Protein AF-A0A5J5INI6-F1 (afdb_monomer_lite)

Organism: NCBI:txid2607284

Radius of gyration: 25.98 Å; chains: 1; bounding box: 74×27×112 Å

Structure (mmCIF, N/CA/C/O backbone):
data_AF-A0A5J5INI6-F1
#
_entry.id   AF-A0A5J5INI6-F1
#
loop_
_atom_site.group_PDB
_atom_site.id
_atom_site.type_symbol
_atom_site.label_atom_id
_atom_site.label_alt_id
_atom_site.label_comp_id
_atom_site.label_asym_id
_atom_site.label_entity_id
_atom_site.label_seq_id
_atom_site.pdbx_PDB_ins_code
_atom_site.Cartn_x
_atom_site.Cartn_y
_atom_site.Cartn_z
_atom_site.occupancy
_atom_site.B_iso_or_equiv
_atom_site.auth_seq_id
_atom_site.auth_comp_id
_atom_site.auth_asym_id
_atom_site.auth_atom_id
_atom_site.pdbx_PDB_model_num
ATOM 1 N N . MET A 1 1 ? 48.585 -10.647 -71.353 1.00 43.38 1 MET A N 1
ATOM 2 C CA . MET A 1 1 ? 47.225 -10.686 -70.768 1.00 43.38 1 MET A CA 1
ATOM 3 C C . MET A 1 1 ? 47.358 -11.011 -69.286 1.00 43.38 1 MET A C 1
ATOM 5 O O . MET A 1 1 ? 47.590 -12.160 -68.942 1.00 43.38 1 MET A O 1
ATOM 9 N N . SER A 1 2 ? 47.333 -9.988 -68.429 1.00 44.91 2 SER A N 1
ATOM 10 C CA . SER A 1 2 ? 47.482 -10.118 -66.972 1.00 44.91 2 SER A CA 1
ATOM 11 C C . SER A 1 2 ? 46.097 -10.029 -66.333 1.00 44.91 2 SER A C 1
ATOM 13 O O . SER A 1 2 ? 45.380 -9.061 -66.582 1.00 44.91 2 SER A O 1
ATOM 15 N N . LYS A 1 3 ? 45.690 -11.055 -65.577 1.00 48.00 3 LYS A N 1
ATOM 16 C CA . LYS A 1 3 ? 44.430 -11.043 -64.820 1.00 48.00 3 LYS A CA 1
ATOM 17 C C . LYS A 1 3 ? 44.640 -10.271 -63.509 1.00 48.00 3 LYS A C 1
ATOM 19 O O . LYS A 1 3 ? 45.616 -10.562 -62.817 1.00 48.00 3 LYS A O 1
ATOM 24 N N . PRO A 1 4 ? 43.752 -9.339 -63.129 1.00 50.41 4 PRO A N 1
ATOM 25 C CA . PRO A 1 4 ? 43.842 -8.687 -61.830 1.00 50.41 4 PRO A CA 1
ATOM 26 C C . PRO A 1 4 ? 43.449 -9.662 -60.707 1.00 50.41 4 PRO A C 1
ATOM 28 O O . PRO A 1 4 ? 42.444 -10.368 -60.800 1.00 50.41 4 PRO A O 1
ATOM 31 N N . LYS A 1 5 ? 44.265 -9.697 -59.647 1.00 55.72 5 LYS A N 1
ATOM 32 C CA . LYS A 1 5 ? 43.942 -10.319 -58.355 1.00 55.72 5 LYS A CA 1
ATOM 33 C C . LYS A 1 5 ? 42.900 -9.452 -57.648 1.00 55.72 5 LYS A C 1
ATOM 35 O O . LYS A 1 5 ? 43.164 -8.281 -57.388 1.00 55.72 5 LYS A O 1
ATOM 40 N N . TYR A 1 6 ? 41.751 -10.031 -57.317 1.00 46.12 6 TYR A N 1
ATOM 41 C CA . TYR A 1 6 ? 40.803 -9.424 -56.390 1.00 46.12 6 TYR A CA 1
ATOM 42 C C . TYR A 1 6 ? 41.359 -9.559 -54.968 1.00 46.12 6 TYR A C 1
ATOM 44 O O . TYR A 1 6 ? 41.579 -10.669 -54.490 1.00 46.12 6 TYR A O 1
ATOM 52 N N . ASN A 1 7 ? 41.623 -8.423 -54.321 1.00 47.06 7 ASN A N 1
ATOM 53 C CA . ASN A 1 7 ? 41.833 -8.359 -52.880 1.00 47.06 7 ASN A CA 1
ATOM 54 C C . ASN A 1 7 ? 40.461 -8.484 -52.210 1.00 47.06 7 ASN A C 1
ATOM 56 O O . ASN A 1 7 ? 39.645 -7.568 -52.308 1.00 47.06 7 ASN A O 1
ATOM 60 N N . GLU A 1 8 ? 40.213 -9.606 -51.537 1.00 47.53 8 GLU A N 1
ATOM 61 C CA . GLU A 1 8 ? 39.146 -9.715 -50.544 1.00 47.53 8 GLU A CA 1
ATOM 62 C C . GLU A 1 8 ? 39.469 -8.764 -49.388 1.00 47.53 8 GLU A C 1
ATOM 64 O O . GLU A 1 8 ? 40.319 -9.021 -48.537 1.00 47.53 8 GLU A O 1
ATOM 69 N N . PHE A 1 9 ? 38.811 -7.610 -49.403 1.00 47.88 9 PHE A N 1
ATOM 70 C CA . PHE A 1 9 ? 38.756 -6.697 -48.277 1.00 47.88 9 PHE A CA 1
ATOM 71 C C . PHE A 1 9 ? 37.917 -7.361 -47.176 1.00 47.88 9 PHE A C 1
ATOM 73 O O . PHE A 1 9 ? 36.695 -7.442 -47.278 1.00 47.88 9 PHE A O 1
ATOM 80 N N . GLN A 1 10 ? 38.581 -7.845 -46.126 1.00 51.44 10 GLN A N 1
ATOM 81 C CA . GLN A 1 10 ? 37.947 -8.188 -44.854 1.00 51.44 10 GLN A CA 1
ATOM 82 C C . GLN A 1 10 ? 37.351 -6.907 -44.243 1.00 51.44 10 GLN A C 1
ATOM 84 O O . GLN A 1 10 ? 38.066 -6.101 -43.652 1.00 51.44 10 GLN A O 1
ATOM 89 N N . ILE A 1 11 ? 36.046 -6.692 -44.424 1.00 53.06 11 ILE A N 1
ATOM 90 C CA . ILE A 1 11 ? 35.264 -5.632 -43.764 1.00 53.06 11 ILE A CA 1
ATOM 91 C C . ILE A 1 11 ? 34.114 -6.291 -42.993 1.00 53.06 11 ILE A C 1
ATOM 93 O O . ILE A 1 11 ? 32.957 -6.094 -43.315 1.00 53.06 11 ILE A O 1
ATOM 97 N N . PHE A 1 12 ? 34.447 -7.135 -42.025 1.00 51.94 12 PHE A N 1
ATOM 98 C CA . PHE A 1 12 ? 33.599 -7.699 -40.960 1.00 51.94 12 PHE A CA 1
ATOM 99 C C . PHE A 1 12 ? 34.638 -8.286 -39.982 1.00 51.94 12 PHE A C 1
ATOM 101 O O . PHE A 1 12 ? 35.550 -8.968 -40.431 1.00 51.94 12 PHE A O 1
ATOM 108 N N . ASP A 1 13 ? 34.744 -8.003 -38.690 1.00 51.97 13 ASP A N 1
ATOM 109 C CA . ASP A 1 13 ? 33.810 -7.546 -37.680 1.00 51.97 13 ASP A CA 1
ATOM 110 C C . ASP A 1 13 ? 34.602 -6.758 -36.629 1.00 51.97 13 ASP A C 1
ATOM 112 O O . ASP A 1 13 ? 35.445 -7.301 -35.915 1.00 51.97 13 ASP A O 1
ATOM 116 N N . LYS A 1 14 ? 34.325 -5.466 -36.495 1.00 50.59 14 LYS A N 1
ATOM 117 C CA . LYS A 1 14 ? 34.617 -4.743 -35.255 1.00 50.59 14 LYS A CA 1
ATOM 118 C C . LYS A 1 14 ? 33.375 -3.938 -34.919 1.00 50.59 14 LYS A C 1
ATOM 120 O O . LYS A 1 14 ? 33.355 -2.716 -35.024 1.00 50.59 14 LYS A O 1
ATOM 125 N N . VAL A 1 15 ? 32.292 -4.662 -34.621 1.00 57.97 15 VAL A N 1
ATOM 126 C CA . VAL A 1 15 ? 31.176 -4.081 -33.874 1.00 57.97 15 VAL A CA 1
ATOM 127 C C . VAL A 1 15 ? 31.806 -3.567 -32.589 1.00 57.97 15 VAL A C 1
ATOM 129 O O . VAL A 1 15 ? 32.344 -4.340 -31.807 1.00 57.97 15 VAL A O 1
ATOM 132 N N . ASP A 1 16 ? 31.881 -2.248 -32.477 1.00 63.84 16 ASP A N 1
ATOM 133 C CA . ASP A 1 16 ? 32.569 -1.547 -31.406 1.00 63.84 16 ASP A CA 1
ATOM 134 C C . ASP A 1 16 ? 31.996 -2.019 -30.062 1.00 63.84 16 ASP A C 1
ATOM 136 O O . ASP A 1 16 ? 30.839 -1.734 -29.746 1.00 63.84 16 ASP A O 1
ATOM 140 N N . ASP A 1 17 ? 32.787 -2.766 -29.285 1.00 62.56 17 ASP A N 1
ATOM 141 C CA . ASP A 1 17 ? 32.393 -3.308 -27.977 1.00 62.56 17 ASP A CA 1
ATOM 142 C C . ASP A 1 17 ? 31.843 -2.209 -27.049 1.00 62.56 17 ASP A C 1
ATOM 144 O O . ASP A 1 17 ? 31.018 -2.471 -26.172 1.00 62.56 17 ASP A O 1
ATOM 148 N N . SER A 1 18 ? 32.226 -0.944 -27.278 1.00 61.16 18 SER A N 1
ATOM 149 C CA . SER A 1 18 ? 31.696 0.208 -26.550 1.00 61.16 18 SER A CA 1
ATOM 150 C C . SER A 1 18 ? 30.223 0.516 -26.858 1.00 61.16 18 SER A C 1
ATOM 152 O O . SER A 1 18 ? 29.511 1.034 -25.993 1.00 61.16 18 SER A O 1
ATOM 154 N N . VAL A 1 19 ? 29.737 0.187 -28.058 1.00 64.56 19 VAL A N 1
ATOM 155 C CA . VAL A 1 19 ? 28.331 0.332 -28.462 1.00 64.56 19 VAL A CA 1
ATOM 156 C C . VAL A 1 19 ? 27.501 -0.794 -27.860 1.00 64.56 19 VAL A C 1
ATOM 158 O O . VAL A 1 19 ? 26.461 -0.512 -27.264 1.00 64.56 19 VAL A O 1
ATOM 161 N N . THR A 1 20 ? 27.982 -2.037 -27.924 1.00 63.97 20 THR A N 1
ATOM 162 C CA . THR A 1 20 ? 27.324 -3.193 -27.292 1.00 63.97 20 THR A CA 1
ATOM 163 C C . THR A 1 20 ? 27.202 -2.984 -25.780 1.00 63.97 20 THR A C 1
ATOM 165 O O . THR A 1 20 ? 26.101 -3.055 -25.237 1.00 63.97 20 THR A O 1
ATOM 168 N N . PHE A 1 21 ? 28.281 -2.550 -25.118 1.00 62.94 21 PHE A N 1
ATOM 169 C CA . PHE A 1 21 ? 28.281 -2.222 -23.689 1.00 62.94 21 PHE A CA 1
ATOM 170 C C . PHE A 1 21 ? 27.337 -1.055 -23.332 1.00 62.94 21 PHE A C 1
ATOM 172 O O . PHE A 1 21 ? 26.624 -1.090 -22.323 1.00 62.94 21 PHE A O 1
ATOM 179 N N . LYS A 1 22 ? 27.265 -0.005 -24.164 1.00 62.53 22 LYS A N 1
ATOM 180 C CA . LYS A 1 22 ? 26.314 1.110 -23.967 1.00 62.53 22 LYS A CA 1
ATOM 181 C C . LYS A 1 22 ? 24.856 0.683 -24.140 1.00 62.53 22 LYS A C 1
ATOM 183 O O . LYS A 1 22 ? 23.984 1.198 -23.440 1.00 62.53 22 LYS A O 1
ATOM 188 N N . ILE A 1 23 ? 24.574 -0.227 -25.068 1.00 63.81 23 ILE A N 1
ATOM 189 C CA . ILE A 1 23 ? 23.222 -0.749 -25.294 1.00 63.81 23 ILE A CA 1
ATOM 190 C C . ILE A 1 23 ? 22.808 -1.653 -24.126 1.00 63.81 23 ILE A C 1
ATOM 192 O O . ILE A 1 23 ? 21.722 -1.467 -23.577 1.00 63.81 23 ILE A O 1
ATOM 196 N N . GLU A 1 24 ? 23.688 -2.548 -23.675 1.00 59.78 24 GLU A N 1
ATOM 197 C CA . GLU A 1 24 ? 23.448 -3.418 -22.517 1.00 59.78 24 GLU A CA 1
ATOM 198 C C . GLU A 1 24 ? 23.196 -2.623 -21.232 1.00 59.78 24 GLU A C 1
ATOM 200 O O . GLU A 1 24 ? 22.206 -2.859 -20.538 1.00 59.78 24 GLU A O 1
ATOM 205 N N . THR A 1 25 ? 24.024 -1.615 -20.945 1.00 63.84 25 THR A N 1
ATOM 206 C CA . THR A 1 25 ? 23.847 -0.759 -19.759 1.00 63.84 25 THR A CA 1
ATOM 207 C C . THR A 1 25 ? 22.557 0.061 -19.822 1.00 63.84 25 THR A C 1
ATOM 209 O O . THR A 1 25 ? 21.860 0.197 -18.815 1.00 63.84 25 THR A O 1
ATOM 212 N N . LYS A 1 26 ? 22.169 0.567 -21.000 1.00 59.50 26 LYS A N 1
ATOM 213 C CA . LYS A 1 26 ? 20.903 1.297 -21.177 1.00 59.50 26 LYS A CA 1
ATOM 214 C C . LYS A 1 26 ? 19.682 0.393 -20.977 1.00 59.50 26 LYS A C 1
ATOM 216 O O . LYS A 1 26 ? 18.735 0.808 -20.307 1.00 59.50 26 LYS A O 1
ATOM 221 N N . MET A 1 27 ? 19.711 -0.829 -21.515 1.00 57.94 27 MET A N 1
ATOM 222 C CA . MET A 1 27 ? 18.630 -1.806 -21.341 1.00 57.94 27 MET A CA 1
ATOM 223 C C . MET A 1 27 ? 18.518 -2.274 -19.886 1.00 57.94 27 MET A C 1
ATOM 225 O O . MET A 1 27 ? 17.418 -2.267 -19.326 1.00 57.94 27 MET A O 1
ATOM 229 N N . ALA A 1 28 ? 19.646 -2.576 -19.237 1.00 58.75 28 ALA A N 1
ATOM 230 C CA . ALA A 1 28 ? 19.681 -2.933 -17.821 1.00 58.75 28 ALA A CA 1
ATOM 231 C C . ALA A 1 28 ? 19.067 -1.825 -16.950 1.00 58.75 28 ALA A C 1
ATOM 233 O O . ALA A 1 28 ? 18.190 -2.094 -16.129 1.00 58.75 28 ALA A O 1
ATOM 234 N N . ASN A 1 29 ? 19.434 -0.564 -17.196 1.00 70.19 29 ASN A N 1
ATOM 235 C CA . ASN A 1 29 ? 18.877 0.575 -16.468 1.00 70.19 29 ASN A CA 1
ATOM 236 C C . ASN A 1 29 ? 17.358 0.693 -16.654 1.00 70.19 29 ASN A C 1
ATOM 238 O O . ASN A 1 29 ? 16.645 0.866 -15.669 1.00 70.19 29 ASN A O 1
ATOM 242 N N . SER A 1 30 ? 16.834 0.537 -17.877 1.00 75.25 30 SER A N 1
ATOM 243 C CA . SER A 1 30 ? 15.378 0.566 -18.099 1.00 75.25 30 SER A CA 1
ATOM 244 C C . SER A 1 30 ? 14.631 -0.556 -17.374 1.00 75.25 30 SER A C 1
ATOM 246 O O . SER A 1 30 ? 13.562 -0.316 -16.816 1.00 75.25 30 SER A O 1
ATOM 248 N N . PHE A 1 31 ? 15.214 -1.756 -17.315 1.00 76.88 31 PHE A N 1
ATOM 249 C CA . PHE A 1 31 ? 14.618 -2.895 -16.625 1.00 76.88 31 PHE A CA 1
ATOM 250 C C . PHE A 1 31 ? 14.541 -2.677 -15.109 1.00 76.88 31 PHE A C 1
ATOM 252 O O . PHE A 1 31 ? 13.492 -2.897 -14.504 1.00 76.88 31 PHE A O 1
ATOM 259 N N . PHE A 1 32 ? 15.616 -2.185 -14.486 1.00 77.75 32 PHE A N 1
ATOM 260 C CA . PHE A 1 32 ? 15.610 -1.893 -13.048 1.00 77.75 32 PHE A CA 1
ATOM 261 C C . PHE A 1 32 ? 14.628 -0.779 -12.681 1.00 77.75 32 PHE A C 1
ATOM 263 O O . PHE A 1 32 ? 13.948 -0.881 -11.660 1.00 77.75 32 PHE A O 1
ATOM 270 N N . VAL A 1 33 ? 14.518 0.255 -13.521 1.00 78.44 33 VAL A N 1
ATOM 271 C CA . VAL A 1 33 ? 13.542 1.339 -13.335 1.00 78.44 33 VAL A CA 1
ATOM 272 C C . VAL A 1 33 ? 12.119 0.797 -13.380 1.00 78.44 33 VAL A C 1
ATOM 274 O O . VAL A 1 33 ? 11.320 1.097 -12.491 1.00 78.44 33 VAL A O 1
ATOM 277 N N . TYR A 1 34 ? 11.821 -0.047 -14.367 1.00 81.75 34 TYR A N 1
ATOM 278 C CA . TYR A 1 34 ? 10.531 -0.715 -14.475 1.00 81.75 34 TYR A CA 1
ATOM 279 C C . TYR A 1 34 ? 10.237 -1.582 -13.242 1.00 81.75 34 TYR A C 1
ATOM 281 O O . TYR A 1 34 ? 9.191 -1.408 -12.620 1.00 81.75 34 TYR A O 1
ATOM 289 N N . LEU A 1 35 ? 11.180 -2.426 -12.803 1.00 82.19 35 LEU A N 1
ATOM 290 C CA . LEU A 1 35 ? 11.010 -3.243 -11.595 1.00 82.19 35 LEU A CA 1
ATOM 291 C C . LEU A 1 35 ? 10.769 -2.406 -10.337 1.00 82.19 35 LEU A C 1
ATOM 293 O O . LEU A 1 35 ? 9.940 -2.771 -9.506 1.00 82.19 35 LEU A O 1
ATOM 297 N N . GLN A 1 36 ? 11.482 -1.291 -10.179 1.00 83.38 36 GLN A N 1
ATOM 298 C CA . GLN A 1 36 ? 11.298 -0.406 -9.034 1.00 83.38 36 GLN A CA 1
ATOM 299 C C . GLN A 1 36 ? 9.915 0.252 -9.051 1.00 83.38 36 GLN A C 1
ATOM 301 O O . GLN A 1 36 ? 9.256 0.343 -8.014 1.00 83.38 36 GLN A O 1
ATOM 306 N N . GLN A 1 37 ? 9.465 0.703 -10.221 1.00 85.69 37 GLN A N 1
ATOM 307 C CA . GLN A 1 37 ? 8.139 1.288 -10.375 1.00 85.69 37 GLN A CA 1
ATOM 308 C C . GLN A 1 37 ? 7.051 0.251 -10.083 1.00 85.69 37 GLN A C 1
ATOM 310 O O . GLN A 1 37 ? 6.099 0.542 -9.359 1.00 85.69 37 GLN A O 1
ATOM 315 N N . LEU A 1 38 ? 7.222 -0.966 -10.596 1.00 84.94 38 LEU A N 1
ATOM 316 C CA . LEU A 1 38 ? 6.313 -2.085 -10.396 1.00 84.94 38 LEU A CA 1
ATOM 317 C C . LEU A 1 38 ? 6.233 -2.474 -8.919 1.00 84.94 38 LEU A C 1
ATOM 319 O O . LEU A 1 38 ? 5.139 -2.576 -8.374 1.00 84.94 38 LEU A O 1
ATOM 323 N N . GLU A 1 39 ? 7.369 -2.581 -8.232 1.00 86.62 39 GLU A N 1
ATOM 324 C CA . GLU A 1 39 ? 7.417 -2.809 -6.788 1.00 86.62 39 GLU A CA 1
ATOM 325 C C . GLU A 1 39 ? 6.656 -1.724 -6.019 1.00 86.62 39 GLU A C 1
ATOM 327 O O . GLU A 1 39 ? 5.793 -2.029 -5.200 1.00 86.62 39 GLU A O 1
ATOM 332 N N . LEU A 1 40 ? 6.914 -0.451 -6.304 1.00 89.75 40 LEU A N 1
ATOM 333 C CA . LEU A 1 40 ? 6.221 0.652 -5.646 1.00 89.75 40 LEU A CA 1
ATOM 334 C C . LEU A 1 40 ? 4.705 0.613 -5.906 1.00 89.75 40 LEU A C 1
ATOM 336 O O . LEU A 1 40 ? 3.918 0.754 -4.969 1.00 89.75 40 LEU A O 1
ATOM 340 N N . MET A 1 41 ? 4.272 0.355 -7.141 1.00 88.88 41 MET A N 1
ATOM 341 C CA . MET A 1 41 ? 2.851 0.184 -7.460 1.00 88.88 41 MET A CA 1
ATOM 342 C C . MET A 1 41 ? 2.263 -1.022 -6.721 1.00 88.88 41 MET A C 1
ATOM 344 O O . MET A 1 41 ? 1.166 -0.931 -6.166 1.00 88.88 41 MET A O 1
ATOM 348 N N . ALA A 1 42 ? 3.009 -2.120 -6.628 1.00 87.44 42 ALA A N 1
ATOM 349 C CA . ALA A 1 42 ? 2.617 -3.313 -5.899 1.00 87.44 42 ALA A CA 1
ATOM 350 C C . ALA A 1 42 ? 2.422 -3.016 -4.404 1.00 87.44 42 ALA A C 1
ATOM 352 O O . ALA A 1 42 ? 1.408 -3.392 -3.835 1.00 87.44 42 ALA A O 1
ATOM 353 N N . PHE A 1 43 ? 3.289 -2.266 -3.732 1.00 91.69 43 PHE A N 1
ATOM 354 C CA . PHE A 1 43 ? 3.092 -2.031 -2.295 1.00 91.69 43 PHE A CA 1
ATOM 355 C C . PHE A 1 43 ? 1.771 -1.313 -1.964 1.00 91.69 43 PHE A C 1
ATOM 357 O O . PHE A 1 43 ? 1.112 -1.672 -0.989 1.00 91.69 43 PHE A O 1
ATOM 364 N N . PHE A 1 44 ? 1.333 -0.353 -2.783 1.00 93.94 44 PHE A N 1
ATOM 365 C CA . PHE A 1 44 ? 0.240 0.552 -2.399 1.00 93.94 44 PHE A CA 1
ATOM 366 C C . PHE A 1 44 ? -1.075 0.373 -3.172 1.00 93.94 44 PHE A C 1
ATOM 368 O O . PHE A 1 44 ? -2.123 0.781 -2.668 1.00 93.94 44 PHE A O 1
ATOM 375 N N . SER A 1 45 ? -1.061 -0.235 -4.362 1.00 93.25 45 SER A N 1
ATOM 376 C CA . SER A 1 45 ? -2.254 -0.353 -5.225 1.00 93.25 45 SER A CA 1
ATOM 377 C C . SER A 1 45 ? -3.310 -1.345 -4.724 1.00 93.25 45 SER A C 1
ATOM 379 O O . SER A 1 45 ? -4.475 -1.230 -5.097 1.00 93.25 45 SER A O 1
ATOM 381 N N . GLY A 1 46 ? -2.952 -2.292 -3.851 1.00 92.75 46 GLY A N 1
ATOM 382 C CA . GLY A 1 46 ? -3.918 -3.218 -3.248 1.00 92.75 46 GLY A CA 1
ATOM 383 C C . GLY A 1 46 ? -4.872 -2.542 -2.253 1.00 92.75 46 GLY A C 1
ATOM 384 O O . GLY A 1 46 ? -5.984 -3.026 -2.023 1.00 92.75 46 GLY A O 1
ATOM 385 N N . TYR A 1 47 ? -4.473 -1.403 -1.678 1.00 94.75 47 TYR A N 1
ATOM 386 C CA . TYR A 1 47 ? -5.228 -0.750 -0.610 1.00 94.75 47 TYR A CA 1
ATOM 387 C C . TYR A 1 47 ? -6.614 -0.235 -1.039 1.00 94.75 47 TYR A C 1
ATOM 389 O O . TYR A 1 47 ? -7.573 -0.541 -0.329 1.00 94.75 47 TYR A O 1
ATOM 397 N N . PRO A 1 48 ? -6.792 0.482 -2.172 1.00 95.38 48 PRO A N 1
ATOM 398 C CA . PRO A 1 48 ? -8.119 0.886 -2.644 1.00 95.38 48 PRO A CA 1
ATOM 399 C C . PRO A 1 48 ? -9.103 -0.270 -2.795 1.00 95.38 48 PRO A C 1
ATOM 401 O O . PRO A 1 48 ? -10.270 -0.127 -2.434 1.00 95.38 48 PRO A O 1
ATOM 404 N N . LEU A 1 49 ? -8.638 -1.426 -3.277 1.00 93.31 49 LEU A N 1
ATOM 405 C CA . LEU A 1 49 ? -9.487 -2.600 -3.460 1.00 93.31 49 LEU A CA 1
ATOM 406 C C . LEU A 1 49 ? -9.954 -3.156 -2.109 1.00 93.31 49 LEU A C 1
ATOM 408 O O . LEU A 1 49 ? -11.146 -3.373 -1.901 1.00 93.31 49 LEU A O 1
ATOM 412 N N . ILE A 1 50 ? -9.035 -3.294 -1.152 1.00 94.50 50 ILE A N 1
ATOM 413 C CA . ILE A 1 50 ? -9.359 -3.710 0.220 1.00 94.50 50 ILE A CA 1
ATOM 414 C C . ILE A 1 50 ? -10.306 -2.711 0.885 1.00 94.50 50 ILE A C 1
ATOM 416 O O . ILE A 1 50 ? -11.280 -3.107 1.526 1.00 94.50 50 ILE A O 1
ATOM 420 N N . TYR A 1 51 ? -10.055 -1.415 0.708 1.00 94.25 51 TYR A N 1
ATOM 421 C CA . TYR A 1 51 ? -10.911 -0.354 1.222 1.00 94.25 51 TYR A CA 1
ATOM 422 C C . TYR A 1 51 ? -12.337 -0.476 0.671 1.00 94.25 51 TYR A C 1
ATOM 424 O O . TYR A 1 51 ? -13.295 -0.457 1.446 1.00 94.25 51 TYR A O 1
ATOM 432 N N . ALA A 1 52 ? -12.482 -0.650 -0.646 1.00 93.50 52 ALA A N 1
ATOM 433 C CA . ALA A 1 52 ? -13.775 -0.809 -1.304 1.00 93.50 52 ALA A CA 1
ATOM 434 C C . ALA A 1 52 ? -14.533 -2.037 -0.780 1.00 93.50 52 ALA A C 1
ATOM 436 O O . ALA A 1 52 ? -15.701 -1.922 -0.411 1.00 93.50 52 ALA A O 1
ATOM 437 N N . VAL A 1 53 ? -13.853 -3.182 -0.661 1.00 92.81 53 VAL A N 1
ATOM 438 C CA . VAL A 1 53 ? -14.424 -4.421 -0.110 1.00 92.81 53 VAL A CA 1
ATOM 439 C C . VAL A 1 53 ? -14.915 -4.210 1.325 1.00 92.81 53 VAL A C 1
ATOM 441 O O . VAL A 1 53 ? -16.047 -4.563 1.657 1.00 92.81 53 VAL A O 1
ATOM 444 N N . ILE A 1 54 ? -14.105 -3.585 2.182 1.00 91.75 54 ILE A N 1
ATOM 445 C CA . ILE A 1 54 ? -14.481 -3.331 3.578 1.00 91.75 54 ILE A CA 1
ATOM 446 C C . ILE A 1 54 ? -15.681 -2.393 3.668 1.00 91.75 54 ILE A C 1
ATOM 448 O O . ILE A 1 54 ? -16.582 -2.651 4.462 1.00 91.75 54 ILE A O 1
ATOM 452 N N . ILE A 1 55 ? -15.713 -1.315 2.882 1.00 89.62 55 ILE A N 1
ATOM 453 C CA . ILE A 1 55 ? -16.842 -0.376 2.875 1.00 89.62 55 ILE A CA 1
ATOM 454 C C . ILE A 1 55 ? -18.116 -1.058 2.375 1.00 89.62 55 ILE A C 1
ATOM 456 O O . ILE A 1 55 ? -19.173 -0.890 2.989 1.00 89.62 55 ILE A O 1
ATOM 460 N N . TYR A 1 56 ? -18.009 -1.873 1.324 1.00 90.75 56 TYR A N 1
ATOM 461 C CA . TYR A 1 56 ? -19.120 -2.655 0.792 1.00 90.75 56 TYR A CA 1
ATOM 462 C C . TYR A 1 56 ? -19.729 -3.573 1.866 1.00 90.75 56 TYR A C 1
ATOM 464 O O . TYR A 1 56 ? -20.934 -3.524 2.114 1.00 90.75 56 TYR A O 1
ATOM 472 N N . PHE A 1 57 ? -18.898 -4.332 2.590 1.00 85.88 57 PHE A N 1
ATOM 473 C CA . PHE A 1 57 ? -19.359 -5.198 3.685 1.00 85.88 57 PHE A CA 1
ATOM 474 C C . PHE A 1 57 ? -19.773 -4.436 4.955 1.00 85.88 57 PHE A C 1
ATOM 476 O O . PHE A 1 57 ? -20.620 -4.905 5.728 1.00 85.88 57 PHE A O 1
ATOM 483 N N . ALA A 1 58 ? -19.198 -3.257 5.203 1.00 82.50 58 ALA A N 1
ATOM 484 C CA . ALA A 1 58 ? -19.595 -2.412 6.322 1.00 82.50 58 ALA A CA 1
ATOM 485 C C . ALA A 1 58 ? -21.057 -1.966 6.165 1.00 82.50 58 ALA A C 1
ATOM 487 O O . ALA A 1 58 ? -21.805 -2.067 7.143 1.00 82.50 58 ALA A O 1
ATOM 488 N N . GLY A 1 59 ? -21.482 -1.628 4.941 1.00 67.12 59 GLY A N 1
ATOM 489 C CA . GLY A 1 59 ? -22.870 -1.345 4.566 1.00 67.12 59 GLY A CA 1
ATOM 490 C C . GLY A 1 59 ? -23.470 -0.098 5.232 1.00 67.12 59 GLY A C 1
ATOM 491 O O . GLY A 1 59 ? -23.028 0.355 6.283 1.00 67.12 59 GLY A O 1
ATOM 492 N N . ASN A 1 60 ? -24.542 0.443 4.646 1.00 59.16 60 ASN A N 1
ATOM 493 C CA . ASN A 1 60 ? -25.219 1.673 5.098 1.00 59.16 60 ASN A CA 1
ATOM 494 C C . ASN A 1 60 ? -26.029 1.510 6.409 1.00 59.16 60 ASN A C 1
ATOM 496 O O . ASN A 1 60 ? -26.796 2.387 6.803 1.00 59.16 60 ASN A O 1
ATOM 500 N N . LYS A 1 61 ? -25.900 0.365 7.091 1.00 57.50 61 LYS A N 1
ATOM 501 C CA . LYS A 1 61 ? -26.542 0.129 8.386 1.00 57.50 61 LYS A CA 1
ATOM 502 C C . LYS A 1 61 ? -25.662 0.760 9.454 1.00 57.50 61 LYS A C 1
ATOM 504 O O . LYS A 1 61 ? -24.542 0.298 9.662 1.00 57.50 61 LYS A O 1
ATOM 509 N N . ARG A 1 62 ? -26.179 1.810 10.103 1.00 57.47 62 ARG A N 1
ATOM 510 C CA . ARG A 1 62 ? -25.610 2.482 11.285 1.00 57.47 62 ARG A CA 1
ATOM 511 C C . ARG A 1 62 ? -25.058 1.401 12.224 1.00 57.47 62 ARG A C 1
ATOM 513 O O . ARG A 1 62 ? -25.817 0.648 12.819 1.00 57.47 62 ARG A O 1
ATOM 520 N N . ALA A 1 63 ? -23.742 1.201 12.196 1.00 54.81 63 ALA A N 1
ATOM 521 C CA . ALA A 1 63 ? -23.139 -0.039 12.659 1.00 54.81 63 ALA A CA 1
ATOM 522 C C . ALA A 1 63 ? -23.183 -0.126 14.191 1.00 54.81 63 AL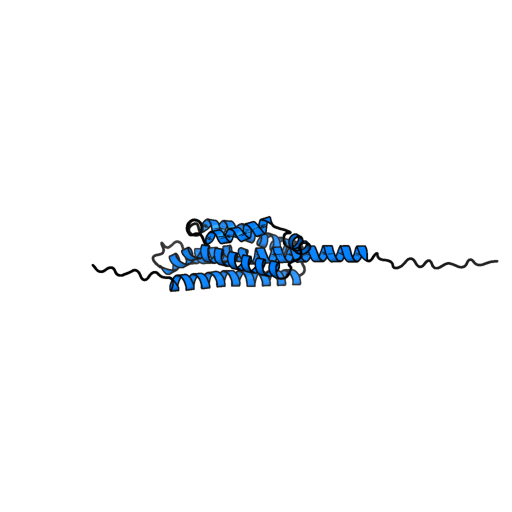A A C 1
ATOM 524 O O . ALA A 1 63 ? -22.324 0.436 14.861 1.00 54.81 63 ALA A O 1
ATOM 525 N N . GLU A 1 64 ? -24.147 -0.872 14.729 1.00 60.00 64 GLU A N 1
ATOM 526 C CA . GLU A 1 64 ? -24.187 -1.271 16.147 1.00 60.00 64 GLU A CA 1
ATOM 527 C C . GLU A 1 64 ? -23.081 -2.289 16.502 1.00 60.00 64 GLU A C 1
ATOM 529 O O . GLU A 1 64 ? -22.793 -2.523 17.672 1.00 60.00 64 GLU A O 1
ATOM 534 N N . ASN A 1 65 ? -22.387 -2.858 15.504 1.00 69.44 65 ASN A N 1
ATOM 535 C CA . ASN A 1 65 ? -21.321 -3.839 15.719 1.00 69.44 65 ASN A CA 1
ATOM 536 C C . ASN A 1 65 ? -19.932 -3.198 15.878 1.00 69.44 65 ASN A C 1
ATOM 538 O O . ASN A 1 65 ? -19.331 -2.730 14.906 1.00 69.44 65 ASN A O 1
ATOM 542 N N . ASN A 1 66 ? -19.369 -3.328 17.086 1.00 79.94 66 ASN A N 1
ATOM 543 C CA . ASN A 1 66 ? -18.004 -2.930 17.474 1.00 79.94 66 ASN A CA 1
ATOM 544 C C . ASN A 1 66 ? -16.895 -3.439 16.530 1.00 79.94 66 ASN A C 1
ATOM 546 O O . ASN A 1 66 ? -15.837 -2.825 16.408 1.00 79.94 66 ASN A O 1
ATOM 550 N N . PHE A 1 67 ? -17.120 -4.564 15.848 1.00 83.75 67 PHE A N 1
ATOM 551 C CA . PHE A 1 67 ? -16.153 -5.126 14.905 1.00 83.75 67 PHE A CA 1
ATOM 552 C C . PHE A 1 67 ? -16.004 -4.279 13.633 1.00 83.75 67 PHE A C 1
ATOM 554 O O . PHE A 1 67 ? -14.886 -4.014 13.191 1.00 83.75 67 PHE A O 1
ATOM 561 N N . LYS A 1 68 ? -17.122 -3.797 13.071 1.00 84.75 68 LYS A N 1
ATOM 562 C CA . LYS A 1 68 ? -17.117 -2.981 11.845 1.00 84.75 68 LYS A CA 1
ATOM 563 C C . LYS A 1 68 ? -16.414 -1.649 12.079 1.00 84.75 68 LYS A C 1
ATOM 565 O O . LYS A 1 68 ? -15.562 -1.246 11.291 1.00 84.75 68 LYS A O 1
ATOM 570 N N . THR A 1 69 ? -16.738 -0.982 13.185 1.00 85.69 69 THR A N 1
ATOM 571 C CA . THR A 1 69 ? -16.095 0.279 13.578 1.00 85.69 69 THR A CA 1
ATOM 572 C C . THR A 1 69 ? -14.600 0.096 13.820 1.00 85.69 69 THR A C 1
ATOM 574 O O . THR A 1 69 ? -13.814 0.950 13.412 1.00 85.69 69 THR A O 1
ATOM 577 N N . ARG A 1 70 ? -14.193 -1.041 14.397 1.00 87.94 70 ARG A N 1
ATOM 578 C CA . ARG A 1 70 ? -12.784 -1.385 14.604 1.00 87.94 70 ARG A CA 1
ATOM 579 C C . ARG A 1 70 ? -12.025 -1.617 13.298 1.00 87.94 70 ARG A C 1
ATOM 581 O O . ARG A 1 70 ? -10.999 -0.972 13.113 1.00 87.94 70 ARG A O 1
ATOM 588 N N . ILE A 1 71 ? -12.518 -2.453 12.378 1.00 90.88 71 ILE A N 1
ATOM 589 C CA . ILE A 1 71 ? -11.857 -2.659 11.071 1.00 90.88 71 ILE A CA 1
ATOM 590 C C . ILE A 1 71 ? -11.674 -1.320 10.348 1.00 90.88 71 ILE A C 1
ATOM 592 O O . ILE A 1 71 ? -10.582 -1.007 9.874 1.00 90.88 71 ILE A O 1
ATOM 596 N N . LEU A 1 72 ? -12.727 -0.499 10.312 1.00 89.94 72 LEU A N 1
ATOM 597 C CA . LEU A 1 72 ? -12.677 0.810 9.663 1.00 89.94 72 LEU A CA 1
ATOM 598 C C . LEU A 1 72 ? -11.677 1.766 10.325 1.00 89.94 72 LEU A C 1
ATOM 600 O O . LEU A 1 72 ? -11.079 2.590 9.635 1.00 89.94 72 LEU A O 1
ATOM 604 N N . ALA A 1 73 ? -11.496 1.680 11.643 1.00 90.00 73 ALA A N 1
ATOM 605 C CA . ALA A 1 73 ? -10.509 2.476 12.366 1.00 90.00 73 ALA A CA 1
ATOM 606 C C . ALA A 1 73 ? -9.070 1.999 12.115 1.00 90.00 73 ALA A C 1
ATOM 608 O O . ALA A 1 73 ? -8.156 2.817 12.121 1.00 90.00 73 ALA A O 1
ATOM 609 N N . VAL A 1 74 ? -8.872 0.700 11.878 1.00 93.19 74 VAL A N 1
ATOM 610 C CA . VAL A 1 74 ? -7.553 0.086 11.661 1.00 93.19 74 VAL A CA 1
ATOM 611 C C . VAL A 1 74 ? -7.029 0.303 10.236 1.00 93.19 74 VAL A C 1
ATOM 613 O O . VAL A 1 74 ? -5.818 0.354 10.036 1.00 93.19 74 VAL A O 1
ATOM 616 N N . LEU A 1 75 ? -7.914 0.492 9.252 1.00 93.94 75 LEU A N 1
ATOM 617 C CA . LEU A 1 75 ? -7.562 0.648 7.833 1.00 93.94 75 LEU A CA 1
ATOM 618 C C . LEU A 1 75 ? -6.383 1.608 7.559 1.00 93.94 75 LEU A C 1
ATOM 620 O O . LEU A 1 75 ? -5.452 1.210 6.861 1.00 93.94 75 LEU A O 1
ATOM 624 N N . PRO A 1 76 ? -6.364 2.855 8.065 1.00 95.06 76 PRO A N 1
ATOM 625 C CA . PRO A 1 76 ? -5.266 3.785 7.781 1.00 95.06 76 PRO A CA 1
ATOM 626 C C . PRO A 1 76 ? -3.944 3.360 8.429 1.00 95.06 76 PRO A C 1
ATOM 628 O O . PRO A 1 76 ? -2.879 3.626 7.882 1.00 95.06 76 PRO A O 1
ATOM 631 N N . PHE A 1 77 ? -3.998 2.637 9.548 1.00 95.00 77 PHE A N 1
ATOM 632 C CA . PHE A 1 77 ? -2.809 2.095 10.202 1.00 95.00 77 PHE A CA 1
ATOM 633 C C . PHE A 1 77 ? -2.250 0.872 9.464 1.00 95.00 77 PHE A C 1
ATOM 635 O O . PHE A 1 77 ? -1.038 0.735 9.350 1.00 95.00 77 PHE A O 1
ATOM 642 N N . ALA A 1 78 ? -3.109 0.020 8.895 1.00 95.81 78 ALA A N 1
ATOM 643 C CA . ALA A 1 78 ? -2.683 -1.050 7.987 1.00 95.81 78 ALA A CA 1
ATOM 644 C C . ALA A 1 78 ? -1.978 -0.495 6.738 1.00 95.81 78 ALA A C 1
ATOM 646 O O . ALA A 1 78 ? -0.973 -1.045 6.280 1.00 95.81 78 ALA A O 1
ATOM 647 N N . TYR A 1 79 ? -2.469 0.635 6.225 1.00 96.38 79 TYR A N 1
ATOM 648 C CA . TYR A 1 79 ? -1.812 1.358 5.141 1.00 96.38 79 TYR A CA 1
ATOM 649 C C . TYR A 1 79 ? -0.442 1.903 5.557 1.00 96.38 79 TYR A C 1
ATOM 651 O O . TYR A 1 79 ? 0.550 1.661 4.872 1.00 96.38 79 TYR A O 1
ATOM 659 N N . ALA A 1 80 ? -0.371 2.570 6.714 1.00 96.62 80 ALA A N 1
ATOM 660 C CA . ALA A 1 80 ? 0.879 3.092 7.264 1.00 96.62 80 ALA A CA 1
ATOM 661 C C . ALA A 1 80 ? 1.920 1.986 7.474 1.00 96.62 80 ALA A C 1
ATOM 663 O O . ALA A 1 80 ? 3.086 2.155 7.125 1.00 96.62 80 ALA A O 1
ATOM 664 N N . PHE A 1 81 ? 1.486 0.831 7.986 1.00 96.81 81 PHE A N 1
ATOM 665 C CA . PHE A 1 81 ? 2.336 -0.338 8.173 1.00 96.81 81 PHE A CA 1
ATOM 666 C C . PHE A 1 81 ? 2.898 -0.856 6.845 1.00 96.81 81 PHE A C 1
ATOM 668 O O . PHE A 1 81 ? 4.091 -1.130 6.751 1.00 96.81 81 PHE A O 1
ATOM 675 N N . THR A 1 82 ? 2.082 -0.902 5.791 1.00 95.94 82 THR A N 1
ATOM 676 C CA . THR A 1 82 ? 2.550 -1.254 4.439 1.00 95.94 82 THR A CA 1
ATOM 677 C C . THR A 1 82 ? 3.605 -0.259 3.935 1.00 95.94 82 THR A C 1
ATOM 679 O O . THR A 1 82 ? 4.622 -0.665 3.375 1.00 95.94 82 THR A O 1
ATOM 682 N N . GLY A 1 83 ? 3.432 1.033 4.233 1.00 95.44 83 GLY A N 1
ATOM 683 C CA . GLY A 1 83 ? 4.449 2.065 4.020 1.00 95.44 83 GLY A CA 1
ATOM 684 C C . GLY A 1 83 ? 5.748 1.833 4.790 1.00 95.44 83 GLY A C 1
ATOM 685 O O . GLY A 1 83 ? 6.839 1.994 4.246 1.00 95.44 83 GLY A O 1
ATOM 686 N N . THR A 1 84 ? 5.651 1.404 6.049 1.00 96.25 84 THR A N 1
ATOM 687 C CA . THR A 1 84 ? 6.813 1.034 6.868 1.00 96.25 84 THR A CA 1
ATOM 688 C C . THR A 1 84 ? 7.543 -0.185 6.300 1.00 96.25 84 THR A C 1
ATOM 690 O O . THR A 1 84 ? 8.771 -0.178 6.241 1.00 96.25 84 THR A O 1
ATOM 693 N N . LEU A 1 85 ? 6.816 -1.206 5.831 1.00 95.12 85 LEU A N 1
ATOM 694 C CA . LEU A 1 85 ? 7.411 -2.365 5.157 1.00 95.12 85 LEU A CA 1
ATOM 695 C C . LEU A 1 85 ? 8.141 -1.954 3.875 1.00 95.12 85 LEU A C 1
ATOM 697 O O . LEU A 1 85 ? 9.263 -2.402 3.640 1.00 95.12 85 LEU A O 1
ATOM 701 N N . TYR A 1 86 ? 7.539 -1.062 3.084 1.00 94.00 86 TYR A N 1
ATOM 702 C CA . TYR A 1 86 ? 8.179 -0.500 1.899 1.00 94.00 86 TYR A CA 1
ATOM 703 C C . TYR A 1 86 ? 9.469 0.249 2.257 1.00 94.00 86 TYR A C 1
ATOM 705 O O . TYR A 1 86 ? 10.507 0.003 1.647 1.00 94.00 86 TYR A O 1
ATOM 713 N N . LEU A 1 87 ? 9.452 1.106 3.285 1.00 93.81 87 LEU A N 1
ATOM 714 C CA . LEU A 1 87 ? 10.664 1.775 3.765 1.00 93.81 87 LEU A CA 1
ATOM 715 C C . LEU A 1 87 ? 11.737 0.764 4.190 1.00 93.81 87 LEU A C 1
ATOM 717 O O . LEU A 1 87 ? 12.893 0.913 3.804 1.00 93.81 87 LEU A O 1
ATOM 721 N N . GLY A 1 88 ? 11.368 -0.282 4.934 1.00 92.81 88 GLY A N 1
ATOM 722 C CA . GLY A 1 88 ? 12.296 -1.345 5.328 1.00 92.81 88 GLY A CA 1
ATOM 723 C C . GLY A 1 88 ? 12.945 -2.037 4.125 1.00 92.81 88 GLY A C 1
ATOM 724 O O . GLY A 1 88 ? 14.150 -2.294 4.126 1.00 92.81 88 GLY A O 1
ATOM 725 N N . LEU A 1 89 ? 12.174 -2.271 3.061 1.00 90.00 89 LEU A N 1
ATOM 726 C CA . LEU A 1 89 ? 12.681 -2.812 1.803 1.00 90.00 89 LEU A CA 1
ATOM 727 C C . LEU A 1 89 ? 13.658 -1.852 1.111 1.00 90.00 89 LEU A C 1
ATOM 729 O O . LEU A 1 89 ? 14.719 -2.288 0.665 1.00 90.00 89 LEU A O 1
ATOM 733 N N . GLN A 1 90 ? 13.340 -0.554 1.062 1.00 87.88 90 GLN A N 1
ATOM 734 C CA . GLN A 1 90 ? 14.239 0.458 0.495 1.00 87.88 90 GLN A CA 1
ATOM 735 C C . GLN A 1 90 ? 15.549 0.556 1.286 1.00 87.88 90 GLN A C 1
ATOM 737 O O . GLN A 1 90 ? 16.627 0.567 0.695 1.00 87.88 90 GLN A O 1
ATOM 742 N N . LEU A 1 91 ? 15.484 0.531 2.621 1.00 88.38 91 LEU A N 1
ATOM 743 C CA . LEU A 1 91 ? 16.670 0.521 3.482 1.00 88.38 91 LEU A CA 1
ATOM 744 C C . LEU A 1 91 ? 17.536 -0.722 3.251 1.00 88.38 91 LEU A C 1
ATOM 746 O O . LEU A 1 91 ? 18.756 -0.606 3.152 1.00 88.38 91 LEU A O 1
ATOM 750 N N . LYS A 1 92 ? 16.918 -1.901 3.090 1.00 86.62 92 LYS A N 1
ATOM 751 C CA . LYS A 1 92 ? 17.638 -3.133 2.738 1.00 86.62 92 LYS A CA 1
ATOM 752 C C . LYS A 1 92 ? 18.392 -2.974 1.413 1.00 86.62 92 LYS A C 1
ATOM 754 O O . LYS A 1 92 ? 19.561 -3.338 1.339 1.00 86.62 92 LYS A O 1
ATOM 759 N N . LYS A 1 93 ? 17.752 -2.418 0.378 1.00 81.50 93 LYS A N 1
ATOM 760 C CA . LYS A 1 93 ? 18.391 -2.193 -0.932 1.00 81.50 93 LYS A CA 1
ATOM 761 C C . LYS A 1 93 ? 19.562 -1.217 -0.846 1.00 81.50 93 LYS A C 1
ATOM 763 O O . LYS A 1 93 ? 20.605 -1.477 -1.440 1.00 81.50 93 LYS A O 1
ATOM 768 N N . LEU A 1 94 ? 19.403 -0.137 -0.082 1.00 79.69 94 LEU A N 1
ATOM 769 C CA . LEU A 1 94 ? 20.462 0.848 0.143 1.00 79.69 94 LEU A CA 1
ATOM 770 C C . LEU A 1 94 ? 21.663 0.237 0.872 1.00 79.69 94 LEU A C 1
ATOM 772 O O . LEU A 1 94 ? 22.795 0.493 0.480 1.00 79.69 94 LEU A O 1
ATOM 776 N N . TYR A 1 95 ? 21.428 -0.603 1.884 1.00 76.88 95 TYR A N 1
ATOM 777 C CA . TYR A 1 95 ? 22.498 -1.226 2.667 1.00 76.88 95 TYR A CA 1
ATOM 778 C C . TYR A 1 95 ? 23.379 -2.173 1.836 1.00 76.88 95 TYR A C 1
ATOM 780 O O . TYR A 1 95 ? 24.599 -2.136 1.959 1.00 76.88 95 TYR A O 1
ATOM 788 N N . PHE A 1 96 ? 22.784 -2.994 0.962 1.00 66.88 96 PHE A N 1
ATOM 789 C CA . PHE A 1 96 ? 23.538 -3.965 0.156 1.00 66.88 96 PHE A CA 1
ATOM 790 C C . PHE A 1 96 ? 24.272 -3.350 -1.050 1.00 66.88 96 PHE A C 1
ATOM 792 O O . PHE A 1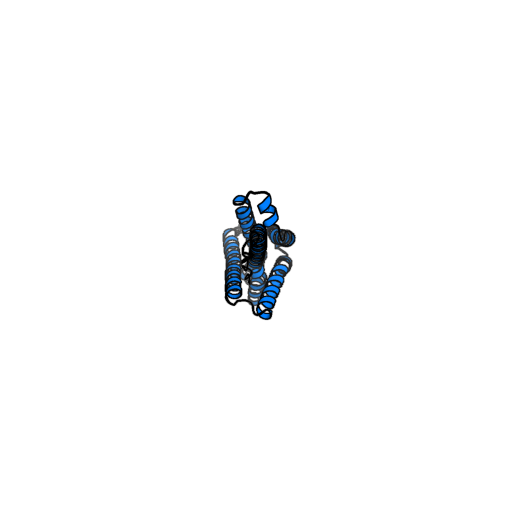 96 ? 25.262 -3.920 -1.495 1.00 66.88 96 PHE A O 1
ATOM 799 N N . ASN A 1 97 ? 23.832 -2.194 -1.561 1.00 62.94 97 ASN A N 1
ATOM 800 C CA . ASN A 1 97 ? 24.379 -1.561 -2.770 1.00 62.94 97 ASN A CA 1
ATOM 801 C C . ASN A 1 97 ? 24.985 -0.174 -2.489 1.00 62.94 97 ASN A C 1
ATOM 803 O O . ASN A 1 97 ? 24.716 0.784 -3.217 1.00 62.94 97 ASN A O 1
ATOM 807 N N . TYR A 1 98 ? 25.812 -0.059 -1.446 1.00 60.31 98 TYR A N 1
ATOM 808 C CA . TYR A 1 98 ? 26.449 1.193 -1.010 1.00 60.31 98 TYR A CA 1
ATOM 809 C C . TYR A 1 98 ? 27.583 1.649 -1.962 1.00 60.31 98 TYR A C 1
ATOM 811 O O . TYR A 1 98 ? 28.747 1.739 -1.589 1.00 60.31 98 TYR A O 1
ATOM 819 N N . SER A 1 99 ? 27.252 1.935 -3.223 1.00 67.75 99 SER A N 1
ATOM 820 C CA . SER A 1 99 ? 28.098 2.694 -4.153 1.00 67.75 99 SER A CA 1
ATOM 821 C C . SER A 1 99 ? 27.344 3.951 -4.580 1.00 67.75 99 SER A C 1
ATOM 823 O O . SER A 1 99 ? 26.153 3.892 -4.890 1.00 67.75 99 SER A O 1
ATOM 825 N N . SER A 1 100 ? 28.017 5.102 -4.590 1.00 57.31 100 SER A N 1
ATOM 826 C CA . SER A 1 100 ? 27.421 6.407 -4.917 1.00 57.31 100 SER A CA 1
ATOM 827 C C . SER A 1 100 ? 26.830 6.468 -6.334 1.00 57.31 100 SER A C 1
ATOM 829 O O . SER A 1 100 ? 25.883 7.221 -6.571 1.00 57.31 100 SER A O 1
ATOM 831 N N . GLU A 1 101 ? 27.321 5.638 -7.257 1.00 62.47 101 GLU A N 1
ATOM 832 C CA . GLU A 1 101 ? 26.769 5.472 -8.608 1.00 62.47 101 GLU A CA 1
ATOM 833 C C . GLU A 1 101 ? 25.437 4.702 -8.600 1.00 62.47 101 GLU A C 1
ATOM 835 O O . GLU A 1 101 ? 24.496 5.070 -9.308 1.00 62.47 101 GLU A O 1
ATOM 840 N N . ASN A 1 102 ? 25.298 3.712 -7.714 1.00 61.25 102 ASN A N 1
ATOM 841 C CA . ASN A 1 102 ? 24.083 2.905 -7.579 1.00 61.25 102 ASN A CA 1
ATOM 842 C C . ASN A 1 102 ? 22.936 3.676 -6.919 1.00 61.25 102 ASN A C 1
ATOM 844 O O . ASN A 1 102 ? 21.775 3.436 -7.240 1.00 61.25 102 ASN A O 1
ATOM 848 N N . VAL A 1 103 ? 23.234 4.643 -6.044 1.00 62.62 103 VAL A N 1
ATOM 849 C CA . VAL A 1 103 ? 22.205 5.472 -5.388 1.00 62.62 103 VAL A CA 1
ATOM 850 C C . VAL A 1 103 ? 21.469 6.358 -6.398 1.00 62.62 103 VAL A C 1
ATOM 852 O O . VAL A 1 103 ? 20.255 6.523 -6.291 1.00 62.62 103 VAL A O 1
ATOM 855 N N . LYS A 1 104 ? 22.165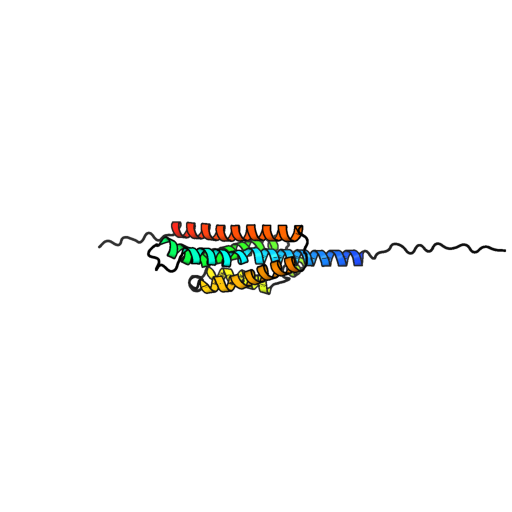 6.884 -7.416 1.00 64.12 104 LYS A N 1
ATOM 856 C CA . LYS A 1 104 ? 21.524 7.663 -8.492 1.00 64.12 104 LYS A CA 1
ATOM 857 C C . LYS A 1 104 ? 20.626 6.791 -9.370 1.00 64.12 104 LYS A C 1
ATOM 859 O O . LYS A 1 104 ? 19.542 7.227 -9.746 1.00 64.12 104 LYS A O 1
ATOM 864 N N . LEU A 1 105 ? 21.049 5.559 -9.653 1.00 61.38 105 LEU A N 1
ATOM 865 C CA . LEU A 1 105 ? 20.247 4.578 -10.389 1.00 61.38 105 LEU A CA 1
ATOM 866 C C . LEU A 1 105 ? 19.002 4.136 -9.610 1.00 61.38 105 LEU A C 1
ATOM 868 O O . LEU A 1 105 ? 17.932 4.008 -10.199 1.00 61.38 105 LEU A O 1
ATOM 872 N N . LEU A 1 106 ? 19.113 3.993 -8.286 1.00 61.50 106 LEU A N 1
ATOM 873 C CA . LEU A 1 106 ? 17.997 3.640 -7.404 1.00 61.50 106 LEU A CA 1
ATOM 874 C C . LEU A 1 106 ? 16.947 4.756 -7.258 1.00 61.50 106 LEU A C 1
ATOM 876 O O . LEU A 1 106 ? 15.894 4.528 -6.674 1.00 61.50 106 LEU A O 1
ATOM 880 N N . MET A 1 107 ? 17.223 5.979 -7.715 1.00 63.62 107 MET A N 1
ATOM 881 C CA . MET A 1 107 ? 16.342 7.140 -7.545 1.00 63.62 107 MET A CA 1
ATOM 882 C C . MET A 1 107 ? 15.850 7.686 -8.884 1.00 63.62 107 MET A C 1
ATOM 884 O O . MET A 1 107 ? 15.805 8.895 -9.088 1.00 63.62 107 MET A O 1
ATOM 888 N N . HIS A 1 108 ? 15.459 6.813 -9.811 1.00 66.62 108 HIS A N 1
ATOM 889 C CA . HIS A 1 108 ? 14.950 7.265 -11.109 1.00 66.62 108 HIS A CA 1
ATOM 890 C C . HIS A 1 108 ? 13.577 7.956 -11.006 1.00 66.62 108 HIS A C 1
ATOM 892 O O . HIS A 1 108 ? 13.248 8.822 -11.809 1.00 66.62 108 HIS A O 1
ATOM 898 N N . SER A 1 109 ? 12.774 7.605 -9.993 1.00 73.81 109 SER A N 1
ATOM 899 C CA . SER A 1 109 ? 11.472 8.227 -9.703 1.00 73.81 109 SER A CA 1
ATOM 900 C C . SER A 1 109 ? 11.390 8.700 -8.245 1.00 73.81 109 SER A C 1
ATOM 902 O O . SER A 1 109 ? 10.606 8.160 -7.455 1.00 73.81 109 SER A O 1
ATOM 904 N N . PRO A 1 110 ? 12.185 9.717 -7.854 1.00 82.19 110 PRO A N 1
ATOM 905 C CA . PRO A 1 110 ? 12.279 10.143 -6.460 1.00 82.19 110 PRO A CA 1
ATOM 906 C C . PRO A 1 110 ? 10.940 10.691 -5.957 1.00 82.19 110 PRO A C 1
ATOM 908 O O . PRO A 1 110 ? 10.582 10.470 -4.805 1.00 82.19 110 PRO A O 1
ATOM 911 N N . TYR A 1 111 ? 10.150 11.321 -6.831 1.00 88.00 111 TYR A N 1
ATOM 912 C CA . TYR A 1 111 ? 8.834 11.863 -6.493 1.00 88.00 111 TYR A CA 1
ATOM 913 C C . TYR A 1 111 ? 7.843 10.785 -6.047 1.00 88.00 111 TYR A C 1
ATOM 915 O O . TYR A 1 111 ? 7.199 10.944 -5.014 1.00 88.00 111 TYR A O 1
ATOM 923 N N . LEU A 1 112 ? 7.745 9.672 -6.785 1.00 88.25 112 LEU A N 1
ATOM 924 C CA . LEU A 1 112 ? 6.856 8.565 -6.424 1.00 88.25 112 LEU A CA 1
ATOM 925 C C . LEU A 1 112 ? 7.321 7.885 -5.141 1.00 88.25 112 LEU A C 1
ATOM 927 O O . LEU A 1 112 ? 6.491 7.536 -4.309 1.00 88.25 112 LEU A O 1
ATOM 931 N N . MET A 1 113 ? 8.633 7.736 -4.953 1.00 89.56 113 MET A N 1
ATOM 932 C CA . MET A 1 113 ? 9.186 7.176 -3.723 1.00 89.56 113 MET A CA 1
ATOM 933 C C . MET A 1 113 ? 8.888 8.068 -2.512 1.00 89.56 113 MET A C 1
ATOM 935 O O . MET A 1 113 ? 8.436 7.565 -1.488 1.00 89.56 113 MET A O 1
ATOM 939 N N . ILE A 1 114 ? 9.093 9.383 -2.625 1.00 91.44 114 ILE A N 1
ATOM 940 C CA . ILE A 1 114 ? 8.740 10.339 -1.568 1.00 91.44 114 ILE A CA 1
ATOM 941 C C . ILE A 1 114 ? 7.237 10.263 -1.288 1.00 91.44 114 ILE A C 1
ATOM 943 O O . ILE A 1 114 ? 6.846 10.161 -0.128 1.00 91.44 114 ILE A O 1
ATOM 947 N N . TRP A 1 115 ? 6.403 10.224 -2.333 1.00 94.19 115 TRP A N 1
ATOM 948 C CA . TRP A 1 115 ? 4.960 10.033 -2.190 1.00 94.19 115 TRP A CA 1
ATOM 949 C C . TRP A 1 115 ? 4.644 8.728 -1.454 1.00 94.19 115 TRP A C 1
ATOM 951 O O . TRP A 1 115 ? 3.907 8.728 -0.483 1.00 94.19 115 TRP A O 1
ATOM 961 N N . ALA A 1 116 ? 5.280 7.615 -1.809 1.00 93.00 116 ALA A N 1
ATOM 962 C CA . ALA A 1 116 ? 5.119 6.346 -1.104 1.00 93.00 116 ALA A CA 1
ATOM 963 C C . ALA A 1 116 ? 5.478 6.459 0.385 1.00 93.00 116 ALA A C 1
ATOM 965 O O . ALA A 1 116 ? 4.741 5.956 1.230 1.00 93.00 116 ALA A O 1
ATOM 966 N N . LEU A 1 117 ? 6.556 7.162 0.734 1.00 94.81 117 LEU A N 1
ATOM 967 C CA . LEU A 1 117 ? 6.991 7.340 2.123 1.00 94.81 117 LEU A CA 1
ATOM 968 C C . LEU A 1 117 ? 6.065 8.247 2.946 1.00 94.81 117 LEU A C 1
ATOM 970 O O . LEU A 1 117 ? 5.968 8.062 4.160 1.00 94.81 117 LEU A O 1
ATOM 974 N N . ILE A 1 118 ? 5.311 9.152 2.312 1.00 96.00 118 ILE A N 1
ATOM 975 C CA . ILE A 1 118 ? 4.270 9.950 2.985 1.00 96.00 118 ILE A CA 1
ATOM 976 C C . ILE A 1 118 ? 3.203 9.046 3.626 1.00 96.00 118 ILE A C 1
ATOM 978 O O . ILE A 1 118 ? 2.608 9.427 4.637 1.00 96.00 118 ILE A O 1
ATOM 982 N N . SER A 1 119 ? 3.019 7.811 3.141 1.00 96.31 119 SER A N 1
ATOM 983 C CA . SER A 1 119 ? 2.115 6.836 3.768 1.00 96.31 119 SER A CA 1
ATOM 984 C C . SER A 1 119 ? 2.446 6.541 5.243 1.00 96.31 119 SER A C 1
ATOM 986 O O . SER A 1 119 ? 1.556 6.217 6.027 1.00 96.31 119 SER A O 1
ATOM 988 N N . ILE A 1 120 ? 3.699 6.717 5.671 1.00 96.62 120 ILE A N 1
ATOM 989 C CA . ILE A 1 120 ? 4.114 6.505 7.065 1.00 96.62 120 ILE A CA 1
ATOM 990 C C . ILE A 1 120 ? 3.464 7.534 7.997 1.00 96.62 120 ILE A C 1
ATOM 992 O O . ILE A 1 120 ? 3.188 7.225 9.155 1.00 96.62 120 ILE A O 1
ATOM 996 N N . LEU A 1 121 ? 3.124 8.730 7.500 1.00 96.38 121 LEU A N 1
ATOM 997 C CA . LEU A 1 121 ? 2.460 9.765 8.299 1.00 96.38 121 LEU A CA 1
ATOM 998 C C . LEU A 1 121 ? 1.084 9.327 8.816 1.00 96.38 121 LEU A C 1
ATOM 1000 O O . LEU A 1 121 ? 0.603 9.881 9.803 1.00 96.38 121 LEU A O 1
ATOM 1004 N N . PHE A 1 122 ? 0.461 8.306 8.215 1.00 95.62 122 PHE A N 1
ATOM 1005 C CA . PHE A 1 122 ? -0.796 7.741 8.710 1.00 95.62 122 PHE A CA 1
ATOM 1006 C C . PHE A 1 122 ? -0.653 6.993 10.046 1.00 95.62 122 PHE A C 1
ATOM 1008 O O . PHE A 1 122 ? -1.671 6.728 10.686 1.00 95.62 122 PHE A O 1
ATOM 1015 N N . TR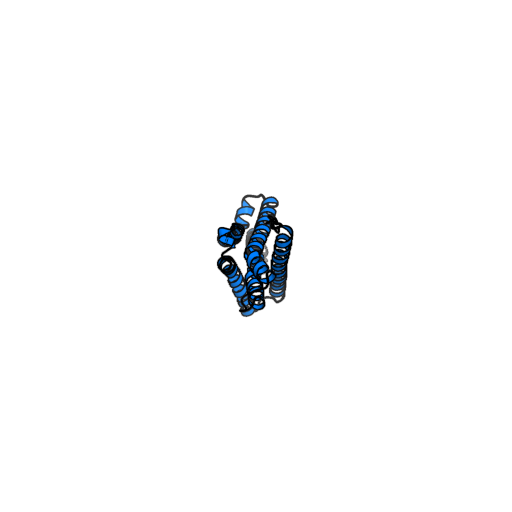P A 1 123 ? 0.573 6.732 10.525 1.00 95.25 123 TRP A N 1
ATOM 1016 C CA . TRP A 1 123 ? 0.807 6.323 11.916 1.00 95.25 123 TRP A CA 1
ATOM 1017 C C . TRP A 1 123 ? 0.388 7.397 12.920 1.00 95.25 123 TRP A C 1
ATOM 1019 O O . TRP A 1 123 ? -0.035 7.070 14.029 1.00 95.25 123 TRP A O 1
ATOM 1029 N N . ILE A 1 124 ? 0.474 8.676 12.542 1.00 94.50 124 ILE A N 1
ATOM 1030 C CA . ILE A 1 124 ? 0.084 9.790 13.402 1.00 94.50 124 ILE A CA 1
ATOM 1031 C C . ILE A 1 124 ? -1.445 9.773 13.534 1.00 94.50 124 ILE A C 1
ATOM 1033 O O . ILE A 1 124 ? -2.141 9.962 12.530 1.00 94.50 124 ILE A O 1
ATOM 1037 N N . PRO A 1 125 ? -2.016 9.637 14.747 1.00 88.25 125 PRO A N 1
ATOM 1038 C CA . PRO A 1 125 ? -3.464 9.511 14.921 1.00 88.25 125 PRO A CA 1
ATOM 1039 C C . PRO A 1 125 ? -4.274 10.672 14.323 1.00 88.25 125 PRO A C 1
ATOM 1041 O O . PRO A 1 125 ? -5.396 10.467 13.863 1.00 88.25 125 PRO A O 1
ATOM 1044 N N . ALA A 1 126 ? -3.717 11.889 14.295 1.00 92.50 126 ALA A N 1
ATOM 1045 C CA . ALA A 1 126 ? -4.355 13.060 13.688 1.00 92.50 126 ALA A CA 1
ATOM 1046 C C . ALA A 1 126 ? -4.599 12.891 12.175 1.00 92.50 126 ALA A C 1
ATOM 1048 O O . ALA A 1 126 ? -5.640 13.313 11.666 1.00 92.50 126 ALA A O 1
ATOM 1049 N N . VAL A 1 127 ? -3.669 12.239 11.472 1.00 91.69 127 VAL A N 1
ATOM 1050 C CA . VAL A 1 127 ? -3.766 11.942 10.036 1.00 91.69 127 VAL A CA 1
ATOM 1051 C C . VAL A 1 127 ? -4.535 10.638 9.822 1.00 91.69 127 VAL A C 1
ATOM 1053 O O . VAL A 1 127 ? -5.487 10.606 9.044 1.00 91.69 127 VAL A O 1
ATOM 1056 N N . GLY A 1 128 ? -4.204 9.590 10.585 1.00 88.06 128 GLY A N 1
ATOM 1057 C CA . GLY A 1 128 ? -4.819 8.262 10.509 1.00 88.06 128 GLY A CA 1
ATOM 1058 C C . GLY A 1 128 ? -6.328 8.241 10.772 1.00 88.06 128 GLY A C 1
ATOM 1059 O O . GLY A 1 128 ? -7.031 7.382 10.257 1.00 88.06 128 GLY A O 1
ATOM 1060 N N . ARG A 1 129 ? -6.894 9.217 11.494 1.00 88.62 129 ARG A N 1
ATOM 1061 C CA . ARG A 1 129 ? -8.360 9.335 11.640 1.00 88.62 129 ARG A CA 1
ATOM 1062 C C . ARG A 1 129 ? -9.073 9.665 10.323 1.00 88.62 129 ARG A C 1
ATOM 1064 O O . ARG A 1 129 ? -10.242 9.311 10.155 1.00 88.62 129 ARG A O 1
ATOM 1071 N N . LYS A 1 130 ? -8.393 10.324 9.380 1.00 91.50 130 LYS A N 1
ATOM 1072 C CA . LYS A 1 130 ? -8.956 10.760 8.095 1.00 91.50 130 LYS A CA 1
ATOM 1073 C C . LYS A 1 130 ? -8.813 9.658 7.041 1.00 91.50 130 LYS A C 1
ATOM 1075 O O . LYS A 1 130 ? -7.997 9.750 6.132 1.00 91.50 130 LYS A O 1
ATOM 1080 N N . ARG A 1 131 ? -9.656 8.626 7.131 1.00 90.38 131 ARG A N 1
ATOM 1081 C CA . ARG A 1 131 ? -9.643 7.437 6.244 1.00 90.38 131 ARG A CA 1
ATOM 1082 C C . ARG A 1 131 ? -9.699 7.763 4.746 1.00 90.38 131 ARG A C 1
ATOM 1084 O O . ARG A 1 131 ? -9.143 7.040 3.934 1.00 90.38 131 ARG A O 1
ATOM 1091 N N . ALA A 1 132 ? -10.386 8.841 4.372 1.00 92.06 132 ALA A N 1
ATOM 1092 C CA . ALA A 1 132 ? -10.457 9.273 2.978 1.00 92.06 132 ALA A CA 1
ATOM 1093 C C . ALA A 1 132 ? -9.089 9.729 2.440 1.00 92.06 132 ALA A C 1
ATOM 1095 O O . ALA A 1 132 ? -8.819 9.559 1.256 1.00 92.06 132 ALA A O 1
ATOM 1096 N N . LEU A 1 133 ? -8.207 10.259 3.299 1.00 94.62 133 LEU A N 1
ATOM 1097 C CA . LEU A 1 133 ? -6.870 10.683 2.885 1.00 94.62 133 LEU A CA 1
ATOM 1098 C C . LEU A 1 133 ? -5.967 9.493 2.564 1.00 94.62 133 LEU A C 1
ATOM 1100 O O . LEU A 1 133 ? -5.225 9.570 1.591 1.00 94.62 133 LEU A O 1
ATOM 1104 N N . SER A 1 134 ? -6.036 8.393 3.325 1.00 94.50 134 SER A N 1
ATOM 1105 C CA . SER A 1 134 ? -5.252 7.190 3.003 1.00 94.50 134 SER A CA 1
ATOM 1106 C C . SER A 1 134 ? -5.713 6.577 1.685 1.00 94.50 134 SER A C 1
ATOM 1108 O O . SER A 1 134 ? -4.884 6.189 0.866 1.00 94.50 134 SER A O 1
ATOM 1110 N N . LEU A 1 135 ? -7.027 6.583 1.430 1.00 95.19 135 LEU A N 1
ATOM 1111 C CA . LEU A 1 135 ? -7.575 6.182 0.138 1.00 95.19 135 LEU A CA 1
ATOM 1112 C C . LEU A 1 135 ? -7.070 7.089 -0.992 1.00 95.19 135 LEU A C 1
ATOM 1114 O O . LEU A 1 135 ? -6.502 6.580 -1.952 1.00 95.19 135 LEU A O 1
ATOM 1118 N N . LEU A 1 136 ? -7.217 8.412 -0.867 1.00 95.94 136 LEU A N 1
ATOM 1119 C CA . LEU A 1 136 ? -6.776 9.371 -1.887 1.00 95.94 136 LEU A CA 1
ATOM 1120 C C . LEU A 1 136 ? -5.283 9.225 -2.190 1.00 95.94 136 LEU A C 1
ATOM 1122 O O . LEU A 1 136 ? -4.886 9.181 -3.351 1.00 95.94 136 LEU A O 1
ATOM 1126 N N . HIS A 1 137 ? -4.467 9.071 -1.151 1.00 95.81 137 HIS A N 1
ATOM 1127 C CA . HIS A 1 137 ? -3.037 8.840 -1.288 1.00 95.81 137 HIS A CA 1
ATOM 1128 C C . HIS A 1 137 ? -2.735 7.566 -2.091 1.00 95.81 137 HIS A C 1
ATOM 1130 O O . HIS A 1 137 ? -1.939 7.588 -3.030 1.00 95.81 137 HIS A O 1
ATOM 1136 N N . SER A 1 138 ? -3.402 6.461 -1.748 1.00 94.62 138 SER A N 1
ATOM 1137 C CA . SER A 1 138 ? -3.221 5.171 -2.418 1.00 94.62 138 SER A CA 1
ATOM 1138 C C . SER A 1 138 ? -3.787 5.119 -3.844 1.00 94.62 138 SER A C 1
ATOM 1140 O O . SER A 1 138 ? -3.275 4.373 -4.679 1.00 94.62 138 SER A O 1
ATOM 1142 N N . LEU A 1 139 ? -4.809 5.931 -4.143 1.00 95.00 139 LEU A N 1
ATOM 1143 C CA . LEU A 1 139 ? -5.452 5.982 -5.455 1.00 95.00 139 LEU A CA 1
ATOM 1144 C C . LEU A 1 139 ? -4.474 6.392 -6.550 1.00 95.00 139 LEU A C 1
ATOM 1146 O O . LEU A 1 139 ? -4.568 5.863 -7.650 1.00 95.00 139 LEU A O 1
ATOM 1150 N N . VAL A 1 140 ? -3.507 7.264 -6.247 1.00 94.38 140 VAL A N 1
ATOM 1151 C CA . VAL A 1 140 ? -2.450 7.644 -7.196 1.00 94.38 140 VAL A CA 1
ATOM 1152 C C . VAL A 1 140 ? -1.756 6.394 -7.749 1.00 94.38 140 VAL A C 1
ATOM 1154 O O . VAL A 1 140 ? -1.698 6.211 -8.961 1.00 94.38 140 VAL A O 1
ATOM 1157 N N . PHE A 1 141 ? -1.314 5.482 -6.878 1.00 93.00 141 PHE A N 1
ATOM 1158 C CA . PHE A 1 141 ? -0.648 4.241 -7.292 1.00 93.00 141 PHE A CA 1
ATOM 1159 C C . PHE A 1 141 ? -1.586 3.274 -8.013 1.00 93.00 141 PHE A C 1
ATOM 1161 O O . PHE A 1 141 ? -1.173 2.604 -8.955 1.00 93.00 141 PHE A O 1
ATOM 1168 N N . PHE A 1 142 ? -2.849 3.213 -7.594 1.00 92.56 142 PHE A N 1
ATOM 1169 C CA . PHE A 1 142 ? -3.850 2.386 -8.260 1.00 92.56 142 PHE A CA 1
ATOM 1170 C C . PHE A 1 142 ? -4.137 2.863 -9.688 1.00 92.56 142 PHE A C 1
ATOM 1172 O O . PHE A 1 142 ? -4.198 2.042 -10.597 1.00 92.56 142 PHE A O 1
ATOM 1179 N N . PHE A 1 143 ? -4.232 4.175 -9.922 1.00 92.88 143 PHE A N 1
ATOM 1180 C CA . PHE A 1 143 ? -4.385 4.722 -11.272 1.00 92.88 143 PHE A CA 1
ATOM 1181 C C . PHE A 1 143 ? -3.181 4.414 -12.161 1.00 92.88 143 PHE A C 1
ATOM 1183 O O . PHE A 1 143 ? -3.372 4.049 -13.319 1.00 92.88 143 PHE A O 1
ATOM 1190 N N . PHE A 1 144 ? -1.958 4.524 -11.632 1.00 90.19 144 PHE A N 1
ATOM 1191 C CA . PHE A 1 144 ? -0.760 4.133 -12.378 1.00 90.19 144 PHE A CA 1
ATOM 1192 C C . PHE A 1 144 ? -0.781 2.649 -12.751 1.00 90.19 144 PHE A C 1
ATOM 1194 O O . PHE A 1 144 ? -0.530 2.329 -13.908 1.00 90.19 144 PHE A O 1
ATOM 1201 N N . LEU A 1 145 ? -1.162 1.773 -11.819 1.00 89.00 145 LEU A N 1
ATOM 1202 C CA . LEU A 1 145 ? -1.289 0.339 -12.077 1.00 89.00 145 LEU A CA 1
ATOM 1203 C C . LEU A 1 145 ? -2.338 0.043 -13.161 1.00 89.00 145 LEU A C 1
ATOM 1205 O O . LEU A 1 145 ? -2.056 -0.673 -14.114 1.00 89.00 145 LEU A O 1
ATOM 1209 N N . VAL A 1 146 ? -3.539 0.615 -13.048 1.00 89.19 146 VAL A N 1
ATOM 1210 C CA . VAL A 1 146 ? -4.611 0.408 -14.036 1.00 89.19 146 VAL A CA 1
ATOM 1211 C C . VAL A 1 146 ? -4.193 0.919 -15.412 1.00 89.19 146 VAL A C 1
ATOM 1213 O O . VAL A 1 146 ? -4.409 0.236 -16.410 1.00 89.19 146 VAL A O 1
ATOM 1216 N N . LYS A 1 147 ? -3.568 2.101 -15.475 1.00 90.38 147 LYS A N 1
ATOM 1217 C CA . LYS A 1 147 ? -3.027 2.647 -16.722 1.00 90.38 147 LYS A CA 1
ATOM 1218 C C . LYS A 1 147 ? -2.015 1.688 -17.347 1.00 90.38 147 LYS A C 1
ATOM 1220 O O . LYS A 1 147 ? -2.081 1.466 -18.552 1.00 90.38 147 LYS A O 1
ATOM 1225 N N . ASP A 1 148 ? -1.097 1.151 -16.548 1.00 85.38 148 ASP A N 1
ATOM 1226 C CA . ASP A 1 148 ? -0.055 0.246 -17.029 1.00 85.38 148 ASP A CA 1
ATOM 1227 C C . ASP A 1 148 ? -0.659 -1.039 -17.605 1.00 85.38 148 ASP A C 1
ATOM 1229 O O . ASP A 1 148 ? -0.400 -1.384 -18.754 1.00 85.38 148 ASP A O 1
ATOM 1233 N N . ILE A 1 149 ? -1.596 -1.654 -16.878 1.00 85.25 149 ILE A N 1
ATOM 1234 C CA . ILE A 1 149 ? -2.337 -2.834 -17.342 1.00 85.25 149 ILE A CA 1
ATOM 1235 C C . ILE A 1 149 ? -3.061 -2.545 -18.669 1.00 85.25 149 ILE A C 1
ATOM 1237 O O . ILE A 1 149 ? -2.944 -3.319 -19.616 1.00 85.25 149 ILE A O 1
ATOM 1241 N N . ILE A 1 150 ? -3.776 -1.418 -18.780 1.00 87.75 150 ILE A N 1
ATOM 1242 C CA . ILE A 1 150 ? -4.485 -1.039 -20.017 1.00 87.75 150 ILE A CA 1
ATOM 1243 C C . ILE A 1 150 ? -3.510 -0.887 -21.193 1.00 87.75 150 ILE A C 1
ATOM 1245 O O . ILE A 1 150 ? -3.800 -1.358 -22.292 1.00 87.75 150 ILE A O 1
ATOM 1249 N N . LEU A 1 151 ? -2.357 -0.248 -20.978 1.00 86.50 151 LEU A N 1
ATOM 1250 C CA . LEU A 1 151 ? -1.343 -0.065 -22.020 1.00 86.50 151 LEU A CA 1
ATOM 1251 C C . LEU A 1 151 ? -0.713 -1.392 -22.456 1.00 86.50 151 LEU A C 1
ATOM 1253 O O . LEU A 1 151 ? -0.463 -1.580 -23.647 1.00 86.50 151 LEU A O 1
ATOM 1257 N N . GLN A 1 152 ? -0.501 -2.327 -21.531 1.00 83.50 152 GLN A N 1
ATOM 1258 C CA . GLN A 1 152 ? -0.001 -3.664 -21.855 1.00 83.50 152 GLN A CA 1
ATOM 1259 C C . GLN A 1 152 ? -1.015 -4.459 -22.691 1.00 83.50 152 GLN A C 1
ATOM 1261 O O . GLN A 1 152 ? -0.644 -5.061 -23.699 1.00 83.50 152 GLN A O 1
ATOM 1266 N N . PHE A 1 153 ? -2.307 -4.381 -22.351 1.00 81.81 153 PHE A N 1
ATOM 1267 C CA . PHE A 1 153 ? -3.369 -4.992 -23.158 1.00 81.81 153 PHE A CA 1
ATOM 1268 C C . PHE A 1 153 ? -3.492 -4.356 -24.549 1.00 81.81 153 PHE A C 1
ATOM 1270 O O . PHE A 1 153 ? -3.687 -5.066 -25.532 1.00 81.81 153 PHE A O 1
ATOM 1277 N N . ALA A 1 154 ? -3.358 -3.031 -24.654 1.00 84.56 154 ALA A N 1
ATOM 1278 C CA . ALA A 1 154 ? -3.463 -2.321 -25.928 1.00 84.56 154 ALA A CA 1
ATOM 1279 C C . ALA A 1 154 ? -2.261 -2.561 -26.860 1.00 84.56 154 ALA A C 1
ATOM 1281 O O . ALA A 1 154 ? -2.410 -2.512 -28.078 1.00 84.56 154 ALA A O 1
ATOM 1282 N N . SER A 1 155 ? -1.073 -2.813 -26.303 1.00 81.69 155 SER A N 1
ATOM 1283 C CA . SER A 1 155 ? 0.173 -2.950 -27.071 1.00 81.69 155 SER A CA 1
ATOM 1284 C C . SER A 1 155 ? 0.491 -4.380 -27.526 1.00 81.69 155 SER A C 1
ATOM 1286 O O . SER A 1 155 ? 1.541 -4.591 -28.124 1.00 81.69 155 SER A O 1
ATOM 1288 N N . SER A 1 156 ? -0.411 -5.350 -27.308 1.00 74.19 156 SER A N 1
ATOM 1289 C CA . SER A 1 156 ? -0.138 -6.784 -27.537 1.00 74.19 156 SER A CA 1
ATOM 1290 C C . SER A 1 156 ? 1.141 -7.238 -26.822 1.00 74.19 156 SER A C 1
ATOM 1292 O O . SER A 1 156 ? 1.993 -7.902 -27.411 1.00 74.19 156 SER A O 1
ATOM 1294 N N . ALA A 1 157 ? 1.301 -6.811 -25.56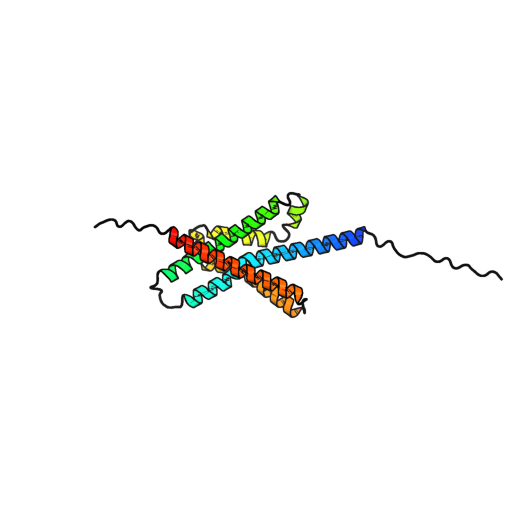4 1.00 70.00 157 ALA A N 1
ATOM 1295 C CA . ALA A 1 157 ? 2.462 -7.153 -24.755 1.00 70.00 157 ALA A CA 1
ATOM 1296 C C . ALA A 1 157 ? 2.638 -8.678 -24.633 1.00 70.00 157 ALA A C 1
ATOM 1298 O O . ALA A 1 157 ? 1.664 -9.433 -24.657 1.00 70.00 157 ALA A O 1
ATOM 1299 N N . ASP A 1 158 ? 3.891 -9.115 -24.482 1.00 80.69 158 ASP A N 1
ATOM 1300 C CA . ASP A 1 158 ? 4.246 -10.522 -24.281 1.00 80.69 158 ASP A CA 1
ATOM 1301 C C . ASP A 1 158 ? 3.462 -11.104 -23.093 1.00 80.69 158 ASP A C 1
ATOM 1303 O O . ASP A 1 158 ? 3.481 -10.559 -21.983 1.00 80.69 158 ASP A O 1
ATOM 1307 N N . GLU A 1 159 ? 2.783 -12.230 -23.324 1.00 83.88 159 GLU A N 1
ATOM 1308 C CA . GLU A 1 159 ? 1.986 -12.942 -22.322 1.00 83.88 159 GLU A CA 1
ATOM 1309 C C . GLU A 1 159 ? 2.797 -13.234 -21.047 1.00 83.88 159 GLU A C 1
ATOM 1311 O O . GLU A 1 159 ? 2.265 -13.192 -19.933 1.00 83.88 159 GLU A O 1
ATOM 1316 N N . ASN A 1 160 ? 4.107 -13.463 -21.184 1.00 84.56 160 ASN A N 1
ATOM 1317 C CA . ASN A 1 160 ? 4.999 -13.719 -20.058 1.00 84.56 160 ASN A CA 1
ATOM 1318 C C . ASN A 1 160 ? 5.172 -12.496 -19.149 1.00 84.56 160 ASN A C 1
ATOM 1320 O O . ASN A 1 160 ? 5.212 -12.651 -17.924 1.00 84.56 160 ASN A O 1
ATOM 1324 N N . ILE A 1 161 ? 5.247 -11.294 -19.728 1.00 80.62 161 ILE A N 1
ATOM 1325 C CA . ILE A 1 161 ? 5.372 -10.037 -18.977 1.00 80.62 161 ILE A CA 1
ATOM 1326 C C . ILE A 1 161 ? 4.078 -9.795 -18.201 1.00 80.62 161 ILE A C 1
ATOM 1328 O O . ILE A 1 161 ? 4.109 -9.650 -16.980 1.00 80.62 161 ILE A O 1
ATOM 1332 N N . LEU A 1 162 ? 2.930 -9.893 -18.878 1.00 83.25 162 LEU A N 1
ATOM 1333 C CA . LEU A 1 162 ? 1.623 -9.709 -18.246 1.00 83.25 162 LEU A CA 1
ATOM 1334 C C . LEU A 1 162 ? 1.405 -10.697 -17.088 1.00 83.25 162 LEU A C 1
ATOM 1336 O O . LEU A 1 162 ? 0.951 -10.324 -16.005 1.00 83.25 162 LEU A O 1
ATOM 1340 N N . LYS A 1 163 ? 1.757 -11.973 -17.284 1.00 86.19 163 LYS A N 1
ATOM 1341 C CA . LYS A 1 163 ? 1.634 -13.001 -16.243 1.00 86.19 163 LYS A CA 1
ATOM 1342 C C . LYS A 1 163 ? 2.496 -12.689 -15.019 1.00 86.19 163 LYS A C 1
ATOM 1344 O O . LYS A 1 163 ? 2.062 -12.925 -13.887 1.00 86.19 163 LYS A O 1
ATOM 1349 N N . ASN A 1 164 ? 3.707 -12.179 -15.227 1.00 84.38 164 ASN A N 1
ATOM 1350 C CA . ASN A 1 164 ? 4.590 -11.782 -14.139 1.00 84.38 164 ASN A CA 1
ATOM 1351 C C . ASN A 1 164 ? 4.018 -10.588 -13.360 1.00 84.38 164 ASN A C 1
ATOM 1353 O O . ASN A 1 164 ? 3.962 -10.625 -12.129 1.00 84.38 164 ASN A O 1
ATOM 1357 N N . ASP A 1 165 ? 3.498 -9.590 -14.062 1.00 82.94 165 ASP A N 1
ATOM 1358 C CA . ASP A 1 165 ? 2.925 -8.387 -13.457 1.00 82.94 165 ASP A CA 1
ATOM 1359 C C . ASP A 1 165 ? 1.688 -8.717 -12.622 1.00 82.94 165 ASP A C 1
ATOM 1361 O O . ASP A 1 165 ? 1.570 -8.301 -11.465 1.00 82.94 165 ASP A O 1
ATOM 1365 N N . MET A 1 166 ? 0.813 -9.580 -13.145 1.00 85.88 166 MET A N 1
ATOM 1366 C CA . MET A 1 166 ? -0.357 -10.076 -12.416 1.00 85.88 166 MET A CA 1
ATOM 1367 C C . MET A 1 166 ? 0.025 -10.889 -11.173 1.00 85.88 166 MET A C 1
ATOM 1369 O O . MET A 1 166 ? -0.643 -10.808 -10.134 1.00 85.88 166 MET A O 1
ATOM 1373 N N . ARG A 1 167 ? 1.124 -11.652 -11.229 1.00 88.19 167 ARG A N 1
ATOM 1374 C CA . ARG A 1 167 ? 1.652 -12.352 -10.051 1.00 88.19 167 ARG A CA 1
ATOM 1375 C C . ARG A 1 167 ? 2.114 -11.358 -8.991 1.00 88.19 167 ARG A C 1
ATOM 1377 O O . ARG A 1 167 ? 1.787 -11.537 -7.818 1.00 88.19 167 ARG A O 1
ATOM 1384 N N . ILE A 1 168 ? 2.827 -10.308 -9.385 1.00 85.31 168 ILE A N 1
ATOM 1385 C CA . ILE A 1 168 ? 3.291 -9.280 -8.451 1.00 85.31 168 ILE A CA 1
ATOM 1386 C C . ILE A 1 168 ? 2.101 -8.520 -7.846 1.00 85.31 168 ILE A C 1
ATOM 1388 O O . ILE A 1 168 ? 2.072 -8.294 -6.635 1.00 85.31 168 ILE A O 1
ATOM 1392 N N . TYR A 1 169 ? 1.068 -8.229 -8.637 1.00 84.38 169 TYR A N 1
ATOM 1393 C CA . TYR A 1 169 ? -0.184 -7.658 -8.137 1.00 84.38 169 TYR A CA 1
ATOM 1394 C C . TYR A 1 169 ? -0.894 -8.575 -7.125 1.00 84.38 169 TYR A C 1
ATOM 1396 O O . TYR A 1 169 ? -1.405 -8.127 -6.098 1.00 84.38 169 TYR A O 1
ATOM 1404 N N . THR A 1 170 ? -0.878 -9.886 -7.353 1.00 89.38 170 THR A N 1
ATOM 1405 C CA . THR A 1 170 ? -1.452 -10.847 -6.400 1.00 89.38 170 THR A CA 1
ATOM 1406 C C . THR A 1 170 ? -0.689 -10.826 -5.074 1.00 89.38 170 THR A C 1
ATOM 1408 O O . THR A 1 170 ? -1.296 -10.771 -4.003 1.00 89.38 170 THR A O 1
ATOM 1411 N N . VAL A 1 171 ? 0.647 -10.812 -5.131 1.00 88.62 171 VAL A N 1
ATOM 1412 C CA . VAL A 1 171 ? 1.498 -10.703 -3.935 1.00 88.62 171 VAL A CA 1
ATOM 1413 C C . VAL A 1 171 ? 1.244 -9.382 -3.202 1.00 88.62 171 VAL A C 1
ATOM 1415 O O . VAL A 1 171 ? 1.147 -9.369 -1.977 1.00 88.62 171 VAL A O 1
ATOM 1418 N N . SER A 1 172 ? 1.068 -8.289 -3.940 1.00 87.56 172 SER A N 1
ATOM 1419 C CA . SER A 1 172 ? 0.679 -6.974 -3.420 1.00 87.56 172 SER A CA 1
ATOM 1420 C C . SER A 1 172 ? -0.621 -7.005 -2.620 1.00 87.56 172 SER A C 1
ATOM 1422 O O . SER A 1 172 ? -0.692 -6.484 -1.499 1.00 87.56 172 SER A O 1
ATOM 1424 N N . LEU A 1 173 ? -1.657 -7.618 -3.191 1.00 91.50 173 LEU A N 1
ATOM 1425 C CA . LEU A 1 173 ? -2.959 -7.707 -2.553 1.00 91.50 173 LEU A CA 1
ATOM 1426 C C . LEU A 1 173 ? -2.865 -8.535 -1.268 1.00 91.50 173 LEU A C 1
ATOM 1428 O O . LEU A 1 173 ? -3.357 -8.107 -0.223 1.00 91.50 173 LEU A O 1
ATOM 1432 N N . LEU A 1 174 ? -2.166 -9.672 -1.325 1.00 94.81 174 LEU A N 1
ATOM 1433 C CA . LEU A 1 174 ? -1.901 -10.515 -0.159 1.00 94.81 174 LEU A CA 1
ATOM 1434 C C . LEU A 1 174 ? -1.126 -9.767 0.928 1.00 94.81 174 LEU A C 1
ATOM 1436 O O . LEU A 1 174 ? -1.476 -9.882 2.100 1.00 94.81 174 LEU A O 1
ATOM 1440 N N . LEU A 1 175 ? -0.125 -8.966 0.556 1.00 94.06 175 LEU A N 1
ATOM 1441 C CA . LEU A 1 175 ? 0.630 -8.140 1.495 1.00 94.06 175 LEU A CA 1
ATOM 1442 C C . LEU A 1 175 ? -0.288 -7.154 2.223 1.00 94.06 175 LEU A C 1
ATOM 1444 O O . LEU A 1 175 ? -0.255 -7.081 3.447 1.00 94.06 175 LEU A O 1
ATOM 1448 N N . ASN A 1 176 ? -1.142 -6.430 1.496 1.00 94.25 176 ASN A N 1
ATOM 1449 C CA . ASN A 1 176 ? -2.046 -5.457 2.110 1.00 94.25 176 ASN A CA 1
ATOM 1450 C C . ASN A 1 176 ? -3.123 -6.133 2.984 1.00 94.25 176 ASN A C 1
ATOM 1452 O O . ASN A 1 176 ? -3.470 -5.608 4.045 1.00 94.25 176 ASN A O 1
ATOM 1456 N N . ILE A 1 177 ? -3.627 -7.309 2.586 1.00 95.81 177 ILE A N 1
ATOM 1457 C CA . ILE A 1 177 ? -4.521 -8.125 3.424 1.00 95.81 177 ILE A CA 1
ATOM 1458 C C . ILE A 1 177 ? -3.789 -8.566 4.697 1.00 95.81 177 ILE A C 1
ATOM 1460 O O . ILE A 1 177 ? -4.326 -8.414 5.792 1.00 95.81 177 ILE A O 1
ATOM 1464 N N . GLY A 1 178 ? -2.554 -9.058 4.573 1.00 96.00 178 GLY A N 1
ATOM 1465 C CA . GLY A 1 178 ? -1.715 -9.457 5.702 1.00 96.00 178 GLY A CA 1
ATOM 1466 C C . GLY A 1 178 ? -1.464 -8.303 6.673 1.00 96.00 178 GLY A C 1
ATOM 1467 O O . GLY A 1 178 ? -1.677 -8.459 7.875 1.00 96.00 178 GLY A O 1
ATOM 1468 N N . SER A 1 179 ? -1.113 -7.122 6.156 1.00 95.31 179 SER A N 1
ATOM 1469 C CA . SER A 1 179 ? -0.979 -5.883 6.932 1.00 95.31 179 SER A CA 1
ATOM 1470 C C . SER A 1 179 ? -2.261 -5.548 7.694 1.00 95.31 179 SER A C 1
ATOM 1472 O O . SER A 1 179 ? -2.215 -5.217 8.879 1.00 95.31 179 SER A O 1
ATOM 1474 N N . LEU A 1 180 ? -3.422 -5.657 7.042 1.00 95.44 180 LEU A N 1
ATOM 1475 C CA . LEU A 1 180 ? -4.711 -5.407 7.680 1.00 95.44 180 LEU A CA 1
ATOM 1476 C C . LEU A 1 180 ? -5.007 -6.412 8.793 1.00 95.44 180 LEU A C 1
ATOM 1478 O O . LEU A 1 180 ? -5.394 -5.999 9.886 1.00 95.44 180 LEU A O 1
ATOM 1482 N N . VAL A 1 181 ? -4.826 -7.707 8.531 1.00 95.44 181 VAL A N 1
ATOM 1483 C CA . VAL A 1 181 ? -5.055 -8.774 9.514 1.00 95.44 181 VAL A CA 1
ATOM 1484 C C . VAL A 1 181 ? -4.146 -8.582 10.721 1.00 95.44 181 VAL A C 1
ATOM 1486 O O . VAL A 1 181 ? -4.630 -8.605 11.851 1.00 95.44 181 VAL A O 1
ATOM 1489 N N . LEU A 1 182 ? -2.857 -8.319 10.503 1.00 95.56 182 LEU A N 1
ATOM 1490 C CA . LEU A 1 182 ? -1.906 -8.077 11.583 1.00 95.56 182 LEU A CA 1
ATOM 1491 C C . LEU A 1 182 ? -2.321 -6.874 12.432 1.00 95.56 182 LEU A C 1
ATOM 1493 O O . LEU A 1 182 ? -2.422 -6.985 13.653 1.00 95.56 182 LEU A O 1
ATOM 14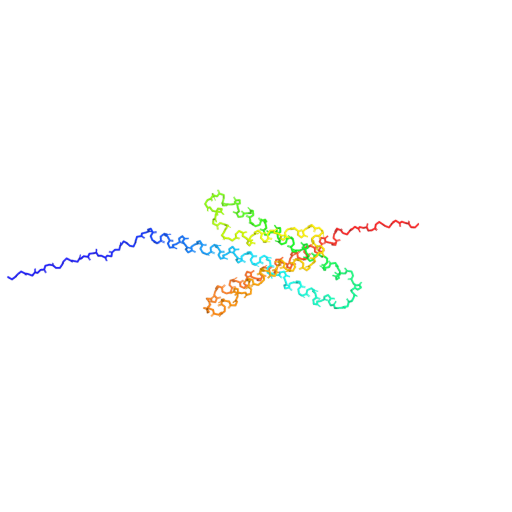97 N N . MET A 1 183 ? -2.622 -5.737 11.804 1.00 94.19 183 MET A N 1
ATOM 1498 C CA . MET A 1 183 ? -3.033 -4.540 12.539 1.00 94.19 183 MET A CA 1
ATOM 1499 C C . MET A 1 183 ? -4.364 -4.735 13.269 1.00 94.19 183 MET A C 1
ATOM 1501 O O . MET A 1 183 ? -4.560 -4.210 14.368 1.00 94.19 183 MET A O 1
ATOM 1505 N N . LEU A 1 184 ? -5.269 -5.534 12.703 1.00 92.81 184 LEU A N 1
ATOM 1506 C CA . LEU A 1 184 ? -6.516 -5.900 13.355 1.00 92.81 184 LEU A CA 1
ATOM 1507 C C . LEU A 1 184 ? -6.248 -6.754 14.601 1.00 92.81 184 LEU A C 1
ATOM 1509 O O . LEU A 1 184 ? -6.780 -6.433 15.664 1.00 92.81 184 LEU A O 1
ATOM 1513 N N . LEU A 1 185 ? -5.386 -7.771 14.513 1.00 92.69 185 LEU A N 1
ATOM 1514 C CA . LEU A 1 185 ? -4.970 -8.598 15.653 1.00 92.69 185 LEU A CA 1
ATOM 1515 C C . LEU A 1 185 ? -4.311 -7.758 16.755 1.00 92.69 185 LEU A C 1
ATOM 1517 O O . LEU A 1 185 ? -4.695 -7.865 17.920 1.00 92.69 185 LEU A O 1
ATOM 1521 N N . LEU A 1 186 ? -3.395 -6.854 16.395 1.00 91.19 186 LEU A N 1
ATOM 1522 C CA . LEU A 1 186 ? -2.769 -5.938 17.354 1.00 91.19 186 LEU A CA 1
ATOM 1523 C C . LEU A 1 186 ? -3.819 -5.055 18.045 1.00 91.19 186 LEU A C 1
ATOM 1525 O O . LEU A 1 186 ? -3.770 -4.876 19.259 1.00 91.19 186 LEU A O 1
ATOM 1529 N N . SER A 1 187 ? -4.837 -4.576 17.322 1.00 88.56 187 SER A N 1
ATOM 1530 C CA . SER A 1 187 ? -5.925 -3.789 17.925 1.00 88.56 187 SER A CA 1
ATOM 1531 C C . SER A 1 187 ? -6.751 -4.562 18.969 1.00 88.56 187 SER A C 1
ATOM 1533 O O . SER A 1 187 ? -7.360 -3.952 19.854 1.00 88.56 187 SER A O 1
ATOM 1535 N N . PHE A 1 188 ? -6.784 -5.899 18.888 1.00 86.12 188 PHE A N 1
ATOM 1536 C CA . PHE A 1 188 ? -7.390 -6.753 19.910 1.00 86.12 188 PHE A CA 1
ATOM 1537 C C . PHE A 1 188 ? -6.478 -6.947 21.121 1.00 86.12 188 PHE A C 1
ATOM 1539 O O . PHE A 1 188 ? -6.974 -6.921 22.244 1.00 86.12 188 PHE A O 1
ATOM 1546 N N . LEU A 1 189 ? -5.169 -7.081 20.911 1.00 85.88 189 LEU A N 1
ATOM 1547 C CA . LEU A 1 189 ? -4.199 -7.259 21.994 1.00 85.88 189 LEU A CA 1
ATOM 1548 C C . LEU A 1 189 ? -4.018 -5.989 22.835 1.00 85.88 189 LEU A C 1
ATOM 1550 O O . LEU A 1 189 ? -3.959 -6.063 24.058 1.00 85.88 189 LEU A O 1
ATOM 1554 N N . PHE A 1 190 ? -3.999 -4.816 22.199 1.00 75.19 190 PHE A N 1
ATOM 1555 C CA . PHE A 1 190 ? -3.791 -3.526 22.870 1.00 75.19 190 PHE A CA 1
ATOM 1556 C C . PHE A 1 190 ? -5.089 -2.848 23.333 1.00 75.19 190 PHE A C 1
ATOM 1558 O O . PHE A 1 190 ? -5.138 -1.629 23.493 1.00 75.19 190 PHE A O 1
ATOM 1565 N N . LEU A 1 191 ? -6.160 -3.616 23.557 1.00 64.50 191 LEU A N 1
ATOM 1566 C CA . LEU A 1 191 ? -7.374 -3.099 24.186 1.00 64.50 191 LEU A CA 1
ATOM 1567 C C . LEU A 1 191 ? -7.030 -2.555 25.581 1.00 64.50 191 LEU A C 1
ATOM 1569 O O . LEU A 1 191 ? -6.618 -3.340 26.440 1.00 64.50 191 LEU A O 1
ATOM 1573 N N . PRO A 1 192 ? -7.244 -1.256 25.868 1.00 57.84 192 PRO A N 1
ATOM 1574 C CA . PRO A 1 192 ? -7.233 -0.816 27.248 1.00 57.84 192 PRO A CA 1
ATOM 1575 C C . PRO A 1 192 ? -8.356 -1.576 27.952 1.00 57.84 192 PRO A C 1
ATOM 1577 O O . PRO A 1 192 ? -9.532 -1.398 27.619 1.00 57.84 192 PRO A O 1
ATOM 1580 N N . LYS A 1 193 ? -7.998 -2.456 28.899 1.00 53.72 193 LYS A N 1
ATOM 1581 C CA . LYS A 1 193 ? -8.932 -2.966 29.908 1.00 53.72 193 LYS A CA 1
ATOM 1582 C C . LYS A 1 193 ? -9.545 -1.723 30.531 1.00 53.72 193 LYS A C 1
ATOM 1584 O O . LYS A 1 193 ? -8.888 -1.035 31.307 1.00 53.72 193 LYS A O 1
ATOM 1589 N N . LYS A 1 194 ? -10.762 -1.377 30.110 1.00 48.44 194 LYS A N 1
ATOM 1590 C CA . LYS A 1 194 ? -11.506 -0.255 30.664 1.00 48.44 194 LYS A CA 1
ATOM 1591 C C . LYS A 1 194 ? -11.637 -0.572 32.147 1.00 48.44 194 LYS A C 1
ATOM 1593 O O . LYS A 1 194 ? -12.338 -1.513 32.513 1.00 48.44 194 LYS A O 1
ATOM 1598 N N . LYS A 1 195 ? -10.845 0.131 32.955 1.00 46.12 195 LYS A N 1
ATOM 1599 C CA . LYS A 1 195 ? -10.831 0.045 34.408 1.00 46.12 195 LYS A CA 1
ATOM 1600 C C . LYS A 1 195 ? -12.290 0.193 34.831 1.00 46.12 195 LYS A C 1
ATOM 1602 O O . LYS A 1 195 ? -12.913 1.215 34.548 1.00 46.12 195 LYS A O 1
ATOM 1607 N N . GLN A 1 196 ? -12.861 -0.884 35.362 1.00 47.25 196 GLN A N 1
ATOM 1608 C CA . GLN A 1 196 ? -14.110 -0.829 36.101 1.00 47.25 196 GLN A CA 1
ATOM 1609 C C . GLN A 1 196 ? -13.798 0.032 37.323 1.00 47.25 196 GLN A C 1
ATOM 1611 O O . GLN A 1 196 ? -13.345 -0.479 38.340 1.00 47.25 196 GLN A O 1
ATOM 1616 N N . GLU A 1 197 ? -13.900 1.351 37.189 1.00 47.44 197 GLU A N 1
ATOM 1617 C CA . GLU A 1 197 ? -13.970 2.200 38.367 1.00 47.44 197 GLU A CA 1
ATOM 1618 C C . GLU A 1 197 ? -15.375 2.010 38.926 1.00 47.44 197 GLU A C 1
ATOM 1620 O O . GLU A 1 197 ? -16.382 2.326 38.287 1.00 47.44 197 GLU A O 1
ATOM 1625 N N . LEU A 1 198 ? -15.373 1.298 40.055 1.00 47.06 198 LEU A N 1
ATOM 1626 C CA . LEU A 1 198 ? -16.498 0.987 40.910 1.00 47.06 198 LEU A CA 1
ATOM 1627 C C . LEU A 1 198 ? -17.358 2.237 41.137 1.00 47.06 198 LEU A C 1
ATOM 1629 O O . LEU A 1 198 ? -16.833 3.324 41.374 1.00 47.06 198 LEU A O 1
ATOM 1633 N N . LYS A 1 199 ? -18.675 2.031 41.069 1.00 42.72 199 LYS A N 1
ATOM 1634 C CA . LYS A 1 199 ? -19.648 2.879 41.758 1.00 42.72 199 LYS A CA 1
ATOM 1635 C C . LYS A 1 199 ? -19.429 2.811 43.263 1.00 42.72 199 LYS A C 1
ATOM 1637 O O . LYS A 1 199 ? -19.077 1.704 43.731 1.00 42.72 199 LYS A O 1
#

Secondary structure (DSSP, 8-state):
-PPPPP----------HHHHHHHHHHHHHHHHHHHHHHHHHHHHHHHHHHHHHHHHHH-SS----HHHHHHHHHHHHHHHHHHHHHHHHHHHHHHHT--HHHHHHTTSSHHHHHHHHHGGGGGSHHHHT-HHHHHHHHHHHHHHHHHHHHHHHHTT--HHHHHHHHHHHHHHHHHHHHHHHHHHHHHHHT---------

Sequence (199 aa):
MSKPKYNEFQIFDKVDDSVTFKIETKMANSFFVYLQQLELMAFFSGYPLIYAVIIYFAGNKRAENNFKTRILAVLPFAYAFTGTLYLGLQLKKLYFNYSSENVKLLMHSPYLMIWALISILFWIPAVGRKRALSLLHSLVFFFFLVKDIILQFASSADENILKNDMRIYTVSLLLNIGSLVLMLLLSFLFLPKKKQELK

Foldseek 3Di:
DDDDDDDPDPPDDCPPVVVVVVVVVVVVLVVVVVVLLLLLLLLQQLLLVVVVVLDVVLDPPPDPDPLSVLLLLLSLVLQLVSLVVVVVVVVVVCVVPVDPVVVVSSVPPVPSNVLSNVSNVCVPSVNVVPSVVSNVSSVVSNVVLVVVLVVCVVVVHDPVVNVVSVVSNVVSNVSSVVSSVVSSVVCVVPPPPPPPPDD

pLDDT: mean 80.0, std 15.88, range [42.72, 96.81]